Protein AF-A0A381UI01-F1 (afdb_monomer_lite)

Sequence (308 aa):
VNRFITASIVVLVFGALTPVFAPLSESLSAQNGETANPDSLALHEQAKDSQARFERFREERIPPELPGFGRGCDDLVGRFCLRFEDGEAESEWKVPEEPVEFSMARVQVLRELAEVGSKIPGDPWVLGQRVAYMGEVGDWRGAEQLVRSCGSGNWWCTALMGYVRHGQGEWNGAADLFSLALTQMPADEAERFLSLSHLLDPDALDVYERSSDKPSLEERLWLLADPLYMVDGNDRMTEQFARAVIVRMRQESVNPYGVEWGDDIAELTLRYGAEKAWERQAHVRVGPSLQDTRNIVGRHHPKSQEFL

Structure (mmCIF, N/CA/C/O backbone):
data_AF-A0A381UI01-F1
#
_entry.id   AF-A0A381UI01-F1
#
loop_
_atom_site.group_PDB
_atom_site.id
_atom_site.type_symbol
_atom_site.label_atom_id
_atom_site.label_alt_id
_atom_site.label_comp_id
_atom_site.label_asym_id
_atom_site.label_entity_id
_atom_site.label_seq_id
_atom_site.pdbx_PDB_ins_code
_atom_site.Cartn_x
_atom_site.Cartn_y
_atom_site.Cartn_z
_atom_site.occupancy
_atom_site.B_iso_or_equiv
_atom_site.auth_seq_id
_atom_site.auth_comp_id
_atom_site.auth_asym_id
_atom_site.auth_atom_id
_atom_site.pdbx_PDB_model_num
ATOM 1 N N . VAL A 1 1 ? -77.222 -7.394 -33.402 1.00 36.09 1 VAL A N 1
ATOM 2 C CA . VAL A 1 1 ? -76.010 -7.928 -34.065 1.00 36.09 1 VAL A CA 1
ATOM 3 C C . VAL A 1 1 ? -75.221 -6.754 -34.618 1.00 36.09 1 VAL A C 1
ATOM 5 O O . VAL A 1 1 ? -75.772 -6.004 -35.401 1.00 36.09 1 VAL A O 1
ATOM 8 N N . ASN A 1 2 ? -74.001 -6.576 -34.108 1.00 35.28 2 ASN A N 1
ATOM 9 C CA . ASN A 1 2 ? -72.879 -5.771 -34.609 1.00 35.28 2 ASN A CA 1
ATOM 10 C C . ASN A 1 2 ? -73.093 -4.419 -35.338 1.00 35.28 2 ASN A C 1
ATOM 12 O O . ASN A 1 2 ? -73.447 -4.381 -36.508 1.00 35.28 2 ASN A O 1
ATOM 16 N N . ARG A 1 3 ? -72.547 -3.390 -34.663 1.00 38.69 3 ARG A N 1
ATOM 17 C CA . ARG A 1 3 ? -71.482 -2.457 -35.106 1.00 38.69 3 ARG A CA 1
ATOM 18 C C . ARG A 1 3 ? -71.840 -1.082 -35.710 1.00 38.69 3 ARG A C 1
ATOM 20 O O . ARG A 1 3 ? -72.326 -0.974 -36.822 1.00 38.69 3 ARG A O 1
ATOM 27 N N . PHE A 1 4 ? -71.382 -0.082 -34.938 1.00 40.75 4 PHE A N 1
ATOM 28 C CA . PHE A 1 4 ? -70.750 1.210 -35.260 1.00 40.75 4 PHE A CA 1
ATOM 29 C C . PHE A 1 4 ? -71.460 2.203 -36.185 1.00 40.75 4 PHE A C 1
ATOM 31 O O . PHE A 1 4 ? -71.479 2.033 -37.397 1.00 40.75 4 PHE A O 1
ATOM 38 N N . ILE A 1 5 ? -71.863 3.340 -35.601 1.00 39.69 5 ILE A N 1
ATOM 39 C CA . ILE A 1 5 ? -72.047 4.611 -36.308 1.00 39.69 5 ILE A CA 1
ATOM 40 C C . ILE A 1 5 ? -71.415 5.739 -35.478 1.00 39.69 5 ILE A C 1
ATOM 42 O O . ILE A 1 5 ? -71.745 5.951 -34.315 1.00 39.69 5 ILE A O 1
ATOM 46 N N . THR A 1 6 ? -70.476 6.429 -36.117 1.00 43.94 6 THR A N 1
ATOM 47 C CA . THR A 1 6 ? -69.906 7.739 -35.785 1.00 43.94 6 THR A CA 1
ATOM 48 C C . THR A 1 6 ? -70.956 8.847 -35.837 1.00 43.94 6 THR A C 1
ATOM 50 O O . THR A 1 6 ? -71.748 8.868 -36.776 1.00 43.94 6 THR A O 1
ATOM 53 N N . ALA A 1 7 ? -70.882 9.846 -34.956 1.00 38.81 7 ALA A N 1
ATOM 54 C CA . ALA A 1 7 ? -71.465 11.158 -35.239 1.00 38.81 7 ALA A CA 1
ATOM 55 C C . ALA A 1 7 ? -70.731 12.273 -34.482 1.00 38.81 7 ALA A C 1
ATOM 57 O O . ALA A 1 7 ? -70.758 12.334 -33.256 1.00 38.81 7 ALA A O 1
ATOM 58 N N . SER A 1 8 ? -70.105 13.165 -35.248 1.00 42.25 8 SER A N 1
ATOM 59 C CA . SER A 1 8 ? -69.741 14.511 -34.812 1.00 42.25 8 SER A CA 1
ATOM 60 C C . SER A 1 8 ? -70.982 15.401 -34.860 1.00 42.25 8 SER A C 1
ATOM 62 O O . SER A 1 8 ? -71.676 15.407 -35.875 1.00 42.25 8 SER A O 1
ATOM 64 N N . ILE A 1 9 ? -71.220 16.203 -33.820 1.00 44.91 9 ILE A N 1
ATOM 65 C CA . ILE A 1 9 ? -72.092 17.383 -33.886 1.00 44.91 9 ILE A CA 1
ATOM 66 C C . ILE A 1 9 ? -71.367 18.554 -33.218 1.00 44.91 9 ILE A C 1
ATOM 68 O O . ILE A 1 9 ? -71.000 18.506 -32.048 1.00 44.91 9 ILE A O 1
ATOM 72 N N . VAL A 1 10 ? -71.169 19.598 -34.017 1.00 42.25 10 VAL A N 1
ATOM 73 C CA . VAL A 1 10 ? -70.802 20.968 -33.646 1.00 42.25 10 VAL A CA 1
ATOM 74 C C . VAL A 1 10 ? -72.102 21.741 -33.419 1.00 42.25 10 VAL A C 1
ATOM 76 O O . VAL A 1 10 ? -72.986 21.569 -34.245 1.00 42.25 10 VAL A O 1
ATOM 79 N N . VAL A 1 11 ? -72.203 22.606 -32.398 1.00 39.25 11 VAL A N 1
ATOM 80 C CA . VAL A 1 11 ? -72.848 23.947 -32.447 1.00 39.25 11 VAL A CA 1
ATOM 81 C C . VAL A 1 11 ? -72.447 24.755 -31.196 1.00 39.25 11 VAL A C 1
ATOM 83 O O . VAL A 1 11 ? -72.222 24.214 -30.118 1.00 39.25 11 VAL A O 1
ATOM 86 N N . LEU A 1 12 ? -72.314 26.063 -31.410 1.00 38.06 12 LEU A N 1
ATOM 87 C CA . LEU A 1 12 ? -71.680 27.120 -30.625 1.00 38.06 12 LEU A CA 1
ATOM 88 C C . LEU A 1 12 ? -72.699 28.041 -29.899 1.00 38.06 12 LEU A C 1
ATOM 90 O O . LEU A 1 12 ? -73.764 28.317 -30.440 1.00 38.06 12 LEU A O 1
ATOM 94 N N . VAL A 1 13 ? -72.230 28.630 -28.784 1.00 38.50 13 VAL A N 1
ATOM 95 C CA . VAL A 1 13 ? -72.468 30.003 -28.245 1.00 38.50 13 VAL A CA 1
ATOM 96 C C . VAL A 1 13 ? -73.691 30.304 -27.357 1.00 38.50 13 VAL A C 1
ATOM 98 O O . VAL A 1 13 ? -74.835 30.124 -27.749 1.00 38.50 13 VAL A O 1
ATOM 101 N N . PHE A 1 14 ? -73.361 30.891 -26.191 1.00 35.69 14 PHE A N 1
ATOM 102 C CA . PHE A 1 14 ? -73.910 32.052 -25.437 1.00 35.69 14 PHE A CA 1
ATOM 103 C C . PHE A 1 14 ? -73.753 31.720 -23.935 1.00 35.69 14 PHE A C 1
ATOM 105 O O . PHE A 1 14 ? -74.026 30.600 -23.537 1.00 35.69 14 PHE A O 1
ATOM 112 N N . GLY A 1 15 ? -73.294 32.549 -23.000 1.00 34.38 15 GLY A N 1
ATOM 113 C CA . GLY A 1 15 ? -73.058 33.983 -22.932 1.00 34.38 15 GLY A CA 1
ATOM 114 C C . GLY A 1 15 ? -73.282 34.413 -21.470 1.00 34.38 15 GLY A C 1
ATOM 115 O O . GLY A 1 15 ? -74.407 34.354 -20.999 1.00 34.38 15 GLY A O 1
ATOM 116 N N . ALA A 1 16 ? -72.207 34.859 -20.812 1.00 42.91 16 ALA A N 1
ATOM 117 C CA . ALA A 1 16 ? -72.136 35.806 -19.687 1.00 42.91 16 ALA A CA 1
ATOM 118 C C . ALA A 1 16 ? -72.603 35.462 -18.241 1.00 42.91 16 ALA A C 1
ATOM 120 O O . ALA A 1 16 ? -73.730 35.062 -17.977 1.00 42.91 16 ALA A O 1
ATOM 121 N N . LEU A 1 17 ? -71.709 35.891 -17.332 1.00 39.97 17 LEU A N 1
ATOM 122 C CA . LEU A 1 17 ? -71.877 36.453 -15.978 1.00 39.97 17 LEU A CA 1
ATOM 123 C C . LEU A 1 17 ? -71.846 35.526 -14.740 1.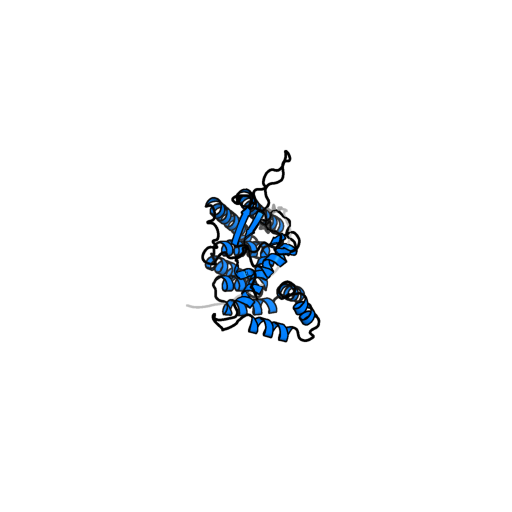00 39.97 17 LEU A C 1
ATOM 125 O O . LEU A 1 17 ? -72.620 34.600 -14.550 1.00 39.97 17 LEU A O 1
ATOM 129 N N . THR A 1 18 ? -70.875 35.880 -13.897 1.00 40.72 18 THR A N 1
ATOM 130 C CA . THR A 1 18 ? -70.306 35.287 -12.678 1.00 40.72 18 THR A CA 1
ATOM 131 C C . THR A 1 18 ? -71.234 35.257 -11.461 1.00 40.72 18 THR A C 1
ATOM 133 O O . THR A 1 18 ? -72.048 36.165 -11.292 1.00 40.72 18 THR A O 1
ATOM 136 N N . PRO A 1 19 ? -70.927 34.382 -10.487 1.00 45.16 19 PRO A N 1
ATOM 137 C CA . PRO A 1 19 ? -70.442 34.918 -9.218 1.00 45.16 19 PRO A CA 1
ATOM 138 C C . PRO A 1 19 ? -69.128 34.281 -8.750 1.00 45.16 19 PRO A C 1
ATOM 140 O O . PRO A 1 19 ? -68.814 33.121 -9.000 1.00 45.16 19 PRO A O 1
ATOM 143 N N . VAL A 1 20 ? -68.367 35.125 -8.065 1.00 51.62 20 VAL A N 1
ATOM 144 C CA . VAL A 1 20 ? -67.100 34.876 -7.387 1.00 51.62 20 VAL A CA 1
ATOM 145 C C . VAL A 1 20 ? -67.269 33.789 -6.324 1.00 51.62 20 VAL A C 1
ATOM 147 O O . VAL A 1 20 ? -68.006 33.979 -5.362 1.00 51.62 20 VAL A O 1
ATOM 150 N N . PHE A 1 21 ? -66.538 32.686 -6.467 1.00 47.62 21 PHE A N 1
ATOM 151 C CA . PHE A 1 21 ? -66.170 31.798 -5.366 1.00 47.62 21 PHE A CA 1
ATOM 152 C C . PHE A 1 21 ? -64.695 31.445 -5.539 1.00 47.62 21 PHE A C 1
ATOM 154 O O . PHE A 1 21 ? -64.300 30.817 -6.519 1.00 47.62 21 PHE A O 1
ATOM 161 N N . ALA A 1 22 ? -63.873 31.931 -4.613 1.00 52.25 22 ALA A N 1
ATOM 162 C CA . ALA A 1 22 ? -62.457 31.615 -4.546 1.00 52.25 22 ALA A CA 1
ATOM 163 C C . ALA A 1 22 ? -62.284 30.126 -4.203 1.00 52.25 22 ALA A C 1
ATOM 165 O O . ALA A 1 22 ? -62.815 29.695 -3.175 1.00 52.25 22 ALA A O 1
ATOM 166 N N . PRO A 1 23 ? -61.544 29.330 -4.993 1.00 48.12 23 PRO A N 1
ATOM 167 C CA . PRO A 1 23 ? -61.055 28.060 -4.498 1.00 48.12 23 PRO A CA 1
ATOM 168 C C . PRO A 1 23 ? -59.883 28.350 -3.554 1.00 48.12 23 PRO A C 1
ATOM 170 O O . PRO A 1 23 ? -58.895 28.980 -3.934 1.00 48.12 23 PRO A O 1
ATOM 173 N N . LEU A 1 24 ? -60.018 27.913 -2.302 1.00 45.12 24 LEU A N 1
ATOM 174 C CA . LEU A 1 24 ? -58.890 27.700 -1.404 1.00 45.12 24 LEU A CA 1
ATOM 175 C C . LEU A 1 24 ? -57.970 26.689 -2.091 1.00 45.12 24 LEU A C 1
ATOM 177 O O . LEU A 1 24 ? -58.268 25.499 -2.131 1.00 45.12 24 LEU A O 1
ATOM 181 N N . SER A 1 25 ? -56.885 27.175 -2.688 1.00 47.66 25 SER A N 1
ATOM 182 C CA . SER A 1 25 ? -55.792 26.318 -3.123 1.00 47.66 25 SER A CA 1
ATOM 183 C C . SER A 1 25 ? -55.157 25.724 -1.871 1.00 47.66 25 SER A C 1
ATOM 185 O O . SER A 1 25 ? -54.309 26.354 -1.242 1.00 47.66 25 SER A O 1
ATOM 187 N N . GLU A 1 26 ? -55.580 24.520 -1.491 1.00 44.88 26 GLU A N 1
ATOM 188 C CA . GLU A 1 26 ? -54.749 23.622 -0.700 1.00 44.88 26 GLU A CA 1
ATOM 189 C C . GLU A 1 26 ? -53.486 23.370 -1.520 1.00 44.88 26 GLU A C 1
ATOM 191 O O . GLU A 1 26 ? -53.445 22.555 -2.441 1.00 44.88 26 GLU A O 1
ATOM 196 N N . SER A 1 27 ? -52.447 24.146 -1.229 1.00 44.12 27 SER A N 1
ATOM 197 C CA . SER A 1 27 ? -51.095 23.815 -1.628 1.00 44.12 27 SER A CA 1
ATOM 198 C C . SER A 1 27 ? -50.758 22.482 -0.968 1.00 44.12 27 SER A C 1
ATOM 200 O O . SER A 1 27 ? -50.364 22.444 0.199 1.00 44.12 27 SER A O 1
ATOM 202 N N . LEU A 1 28 ? -50.925 21.385 -1.713 1.00 43.97 28 LEU A N 1
ATOM 203 C CA . LEU A 1 28 ? -50.131 20.189 -1.490 1.00 43.97 28 LEU A CA 1
ATOM 204 C C . LEU A 1 28 ? -48.674 20.638 -1.585 1.00 43.97 28 LEU A C 1
ATOM 206 O O . LEU A 1 28 ? -48.123 20.791 -2.674 1.00 43.97 28 LEU A O 1
ATOM 210 N N . SER A 1 29 ? -48.065 20.893 -0.431 1.00 43.50 29 SER A N 1
ATOM 211 C CA . SER A 1 29 ? -46.621 20.891 -0.311 1.00 43.50 29 SER A CA 1
ATOM 212 C C . SER A 1 29 ? -46.173 19.513 -0.768 1.00 43.50 29 SER A C 1
ATOM 214 O O . SER A 1 29 ? -46.331 18.525 -0.050 1.00 43.50 29 SER A O 1
ATOM 216 N N . ALA A 1 30 ? -45.661 19.447 -1.994 1.00 43.88 30 ALA A N 1
ATOM 217 C CA . ALA A 1 30 ? -44.819 18.359 -2.423 1.00 43.88 30 ALA A CA 1
ATOM 218 C C . ALA A 1 30 ? -43.668 18.301 -1.416 1.00 43.88 30 ALA A C 1
ATOM 220 O O . ALA A 1 30 ? -42.734 19.100 -1.475 1.00 43.88 30 ALA A O 1
ATOM 221 N N . GLN A 1 31 ? -43.758 17.380 -0.457 1.00 42.50 31 GLN A N 1
ATOM 222 C CA . GLN A 1 31 ? -42.577 16.841 0.188 1.00 42.50 31 GLN A CA 1
ATOM 223 C C . GLN A 1 31 ? -41.819 16.086 -0.904 1.00 42.50 31 GLN A C 1
ATOM 225 O O . GLN A 1 31 ? -41.897 14.866 -1.018 1.00 42.50 31 GLN A O 1
ATOM 230 N N . ASN A 1 32 ? -41.099 16.835 -1.739 1.00 38.97 32 ASN A N 1
ATOM 231 C CA . ASN A 1 32 ? -39.860 16.327 -2.280 1.00 38.97 32 ASN A CA 1
ATOM 232 C C . ASN A 1 32 ? -39.006 16.070 -1.047 1.00 38.97 32 ASN A C 1
ATOM 234 O O . ASN A 1 32 ? -38.422 16.991 -0.481 1.00 38.97 32 ASN A O 1
ATOM 238 N N . GLY A 1 33 ? -39.021 14.824 -0.580 1.00 39.72 33 GLY A N 1
ATOM 239 C CA . GLY A 1 33 ? -37.923 14.319 0.209 1.00 39.72 33 GLY A CA 1
ATOM 240 C C . GLY A 1 33 ? -36.689 14.512 -0.651 1.00 39.72 33 GLY A C 1
ATOM 241 O O . GLY A 1 33 ? -36.412 13.700 -1.530 1.00 39.72 33 GLY A O 1
ATOM 242 N N . GLU A 1 34 ? -35.983 15.618 -0.430 1.00 38.38 34 GLU A N 1
ATOM 243 C CA . GLU A 1 34 ? -34.546 15.643 -0.593 1.00 38.38 34 GLU A CA 1
ATOM 244 C C . GLU A 1 34 ? -34.057 14.459 0.235 1.00 38.38 34 GLU A C 1
ATOM 246 O O . GLU A 1 34 ? -33.927 14.526 1.457 1.00 38.38 34 GLU A O 1
ATOM 251 N N . THR A 1 35 ? -33.871 13.316 -0.422 1.00 45.72 35 THR A N 1
ATOM 252 C CA . THR A 1 35 ? -32.901 12.334 0.027 1.00 45.72 35 THR A CA 1
ATOM 253 C C . THR A 1 35 ? -31.608 13.119 0.109 1.00 45.72 35 THR A C 1
ATOM 255 O O . THR A 1 35 ? -30.969 13.350 -0.917 1.00 45.72 35 THR A O 1
ATOM 258 N N . ALA A 1 36 ? -31.321 13.652 1.298 1.00 50.25 36 ALA A N 1
ATOM 259 C CA . ALA A 1 36 ? -30.105 14.376 1.583 1.00 50.25 36 ALA A CA 1
ATOM 260 C C . ALA A 1 36 ? -28.978 13.475 1.098 1.00 50.25 36 ALA A C 1
ATOM 262 O O . ALA A 1 36 ? -28.797 12.373 1.624 1.00 50.25 36 ALA A O 1
ATOM 263 N N . ASN A 1 37 ? -28.315 13.893 0.020 1.00 59.81 37 ASN A N 1
ATOM 264 C CA . ASN A 1 37 ? -27.123 13.220 -0.449 1.00 59.81 37 ASN A CA 1
ATOM 265 C C . ASN A 1 37 ? -26.199 13.188 0.772 1.00 59.81 37 ASN A C 1
ATOM 267 O O . ASN A 1 37 ? -25.947 14.264 1.326 1.00 59.81 37 ASN A O 1
ATOM 271 N N . PRO A 1 38 ? -25.838 12.005 1.297 1.00 64.50 38 PRO A N 1
ATOM 272 C CA . PRO A 1 38 ? -25.063 11.955 2.518 1.00 64.50 38 PRO A CA 1
ATOM 273 C C . PRO A 1 38 ? -23.804 12.793 2.311 1.00 64.50 38 PRO A C 1
ATOM 275 O O . PRO A 1 38 ? -23.188 12.720 1.249 1.00 64.50 38 PRO A O 1
ATOM 278 N N . ASP A 1 39 ? -23.470 13.623 3.298 1.00 88.06 39 ASP A N 1
ATOM 279 C CA . ASP A 1 39 ? -22.274 14.457 3.247 1.00 88.06 39 ASP A CA 1
ATOM 280 C C . ASP A 1 39 ? -21.054 13.534 3.129 1.00 88.06 39 ASP A C 1
ATOM 282 O O . ASP A 1 39 ? -20.624 12.908 4.100 1.00 88.06 39 ASP A O 1
ATOM 286 N N . SER A 1 40 ? -20.562 13.375 1.898 1.00 91.06 40 SER A N 1
ATOM 287 C CA . SER A 1 40 ? -19.527 12.402 1.568 1.00 91.06 40 SER A CA 1
ATOM 288 C C . SER A 1 40 ? -18.213 12.739 2.255 1.00 91.06 40 SER A C 1
ATOM 290 O O . SER A 1 40 ? -17.471 11.827 2.600 1.00 91.06 40 SER A O 1
ATOM 292 N N . LEU A 1 41 ? -17.955 14.028 2.503 1.00 94.56 41 LEU A N 1
ATOM 293 C CA . LEU A 1 41 ? -16.790 14.479 3.257 1.00 94.56 41 LEU A CA 1
ATOM 294 C C . LEU A 1 41 ? -16.934 14.104 4.731 1.00 94.56 41 LEU A C 1
ATOM 296 O O . LEU A 1 41 ? -16.028 13.500 5.292 1.00 94.56 41 LEU A O 1
ATOM 300 N N . ALA A 1 42 ? -18.092 14.367 5.344 1.00 96.19 42 ALA A N 1
ATOM 301 C CA . ALA A 1 42 ? -18.329 13.963 6.731 1.00 96.19 42 ALA A CA 1
ATOM 302 C C . ALA A 1 42 ? -18.255 12.437 6.921 1.00 96.19 42 ALA A C 1
ATOM 304 O O . ALA A 1 42 ? -17.749 11.959 7.935 1.00 96.19 42 ALA A O 1
ATOM 305 N N . LEU A 1 43 ? -18.734 11.659 5.946 1.00 97.50 43 LEU A N 1
ATOM 306 C CA . LEU A 1 43 ? -18.611 10.200 5.956 1.00 97.50 43 LEU A CA 1
ATOM 307 C C . LEU A 1 43 ? -17.165 9.724 5.755 1.00 97.50 43 LEU A C 1
ATOM 309 O O . LEU A 1 43 ? -16.750 8.772 6.414 1.00 97.50 43 LEU A O 1
ATOM 313 N N . HIS A 1 44 ? -16.399 10.373 4.878 1.00 96.62 44 HIS A N 1
ATOM 314 C CA . HIS A 1 44 ? -14.978 10.084 4.695 1.00 96.62 44 HIS A CA 1
ATOM 315 C C . HIS A 1 44 ? -14.192 10.328 5.991 1.00 96.62 44 HIS A C 1
ATOM 317 O O . HIS A 1 44 ? -13.476 9.442 6.458 1.00 96.62 44 HIS A O 1
ATOM 323 N N . GLU A 1 45 ? -14.400 11.479 6.634 1.00 96.81 45 GLU A N 1
ATOM 324 C CA . GLU A 1 45 ? -13.790 11.796 7.931 1.00 96.81 45 GLU A CA 1
ATOM 325 C C . GLU A 1 45 ? -14.230 10.813 9.025 1.00 96.81 45 GLU A C 1
ATOM 327 O O . GLU A 1 45 ? -13.408 10.336 9.805 1.00 96.81 45 GLU A O 1
ATOM 332 N N . GLN A 1 46 ? -15.502 10.396 9.037 1.00 97.81 46 GLN A N 1
ATOM 333 C CA . GLN A 1 46 ? -15.974 9.346 9.945 1.00 97.81 46 GLN A CA 1
ATOM 334 C C . GLN A 1 46 ? -15.198 8.028 9.763 1.00 97.81 46 GLN A C 1
ATOM 336 O O . GLN A 1 46 ? -14.898 7.344 10.749 1.00 97.81 46 GLN A O 1
ATOM 341 N N . ALA A 1 47 ? -14.877 7.656 8.522 1.00 98.12 47 ALA A N 1
ATOM 342 C CA . ALA A 1 47 ? -14.080 6.470 8.232 1.00 98.12 47 ALA A CA 1
ATOM 343 C C . ALA A 1 47 ? -12.615 6.637 8.668 1.00 98.12 47 ALA A C 1
ATOM 345 O O . ALA A 1 47 ? -12.064 5.715 9.274 1.00 98.12 47 ALA A O 1
ATOM 346 N N . LYS A 1 48 ? -12.008 7.811 8.443 1.00 97.69 48 LYS A N 1
ATOM 347 C CA . LYS A 1 48 ? -10.669 8.158 8.958 1.00 97.69 48 LYS A CA 1
ATOM 348 C C . LYS A 1 48 ? -10.619 8.071 10.480 1.00 97.69 48 LYS A C 1
ATOM 350 O O . LYS A 1 48 ? -9.709 7.458 11.029 1.00 97.69 48 LYS A O 1
ATOM 355 N N . ASP A 1 49 ? -11.634 8.582 11.169 1.00 97.81 49 ASP A N 1
ATOM 356 C CA . ASP A 1 49 ? -11.738 8.502 12.626 1.00 97.81 49 ASP A CA 1
ATOM 357 C C . ASP A 1 49 ? -11.872 7.061 13.130 1.00 97.81 49 ASP A C 1
ATOM 359 O O . ASP A 1 49 ? -11.296 6.705 14.160 1.00 97.81 49 ASP A O 1
ATOM 363 N N . SER A 1 50 ? -12.637 6.222 12.427 1.00 97.88 50 SER A N 1
ATOM 364 C CA . SER A 1 50 ? -12.764 4.791 12.732 1.00 97.88 50 SER A CA 1
ATOM 365 C C . SER A 1 50 ? -11.424 4.067 12.619 1.00 97.88 50 SER A C 1
ATOM 367 O O . SER A 1 50 ? -10.986 3.404 13.564 1.00 97.88 50 SER A O 1
ATOM 369 N N . GLN A 1 51 ? -10.733 4.283 11.502 1.00 97.44 51 GLN A N 1
ATOM 370 C CA . GLN A 1 51 ? -9.402 3.754 11.230 1.00 97.44 51 GLN A CA 1
ATOM 371 C C . GLN A 1 51 ? -8.387 4.218 12.284 1.00 97.44 51 GLN A C 1
ATOM 373 O O . GLN A 1 51 ? -7.707 3.402 12.904 1.00 97.44 51 GLN A O 1
ATOM 378 N N . ALA A 1 52 ? -8.364 5.516 12.585 1.00 96.06 52 ALA A N 1
ATOM 379 C CA . ALA A 1 52 ? -7.477 6.101 13.580 1.00 96.06 52 ALA A CA 1
ATOM 380 C C . ALA A 1 52 ? -7.715 5.550 14.993 1.00 96.06 52 ALA A C 1
ATOM 382 O O . ALA A 1 52 ? -6.761 5.346 15.745 1.00 96.06 52 ALA A O 1
ATOM 383 N N . ARG A 1 53 ? -8.974 5.299 15.383 1.00 95.62 53 ARG A N 1
ATOM 384 C CA . ARG A 1 53 ? -9.284 4.654 16.671 1.00 95.62 53 ARG A CA 1
ATOM 385 C C . ARG A 1 53 ? -8.709 3.244 16.746 1.00 95.62 53 ARG A C 1
ATOM 387 O O . ARG A 1 53 ? -8.153 2.894 17.785 1.00 95.62 53 ARG A O 1
ATOM 394 N N . PHE A 1 54 ? -8.837 2.457 15.678 1.00 94.62 54 PHE A N 1
ATOM 395 C CA . PHE A 1 54 ? -8.281 1.106 15.624 1.00 94.62 54 PHE A CA 1
ATOM 396 C C . PHE A 1 54 ? -6.752 1.115 15.724 1.00 94.62 54 PHE A C 1
ATOM 398 O O . PHE A 1 54 ? -6.194 0.410 16.564 1.00 94.62 54 PHE A O 1
ATOM 405 N N . GLU A 1 55 ? -6.071 1.955 14.945 1.00 92.81 55 GLU A N 1
ATOM 406 C CA . GLU A 1 55 ? -4.604 1.973 14.956 1.00 92.81 55 GLU A CA 1
ATOM 407 C C . GLU A 1 55 ? -4.023 2.499 16.267 1.00 92.81 55 GLU A C 1
ATOM 409 O O . GLU A 1 55 ? -3.059 1.930 16.767 1.00 92.81 55 GLU A O 1
ATOM 414 N N . ARG A 1 56 ? -4.641 3.505 16.902 1.00 90.56 56 ARG A N 1
ATOM 415 C CA . ARG A 1 56 ? -4.228 3.933 18.252 1.00 90.56 56 ARG A CA 1
ATOM 416 C C . ARG A 1 56 ? -4.459 2.833 19.287 1.00 90.56 56 ARG A C 1
ATOM 418 O O . ARG A 1 56 ? -3.613 2.604 20.146 1.00 90.56 56 ARG A O 1
ATOM 425 N N . PHE A 1 57 ? -5.587 2.121 19.197 1.00 90.44 57 PHE A N 1
ATOM 426 C CA . PHE A 1 57 ? -5.872 0.987 20.079 1.00 90.44 57 PHE A CA 1
ATOM 427 C C . PHE A 1 57 ? -4.806 -0.111 19.959 1.00 90.44 57 PHE A C 1
ATOM 429 O O . PHE A 1 57 ? -4.382 -0.660 20.982 1.00 90.44 57 PHE A O 1
ATOM 436 N N . ARG A 1 58 ? -4.376 -0.399 18.723 1.00 86.88 58 ARG A N 1
ATOM 437 C CA . ARG A 1 58 ? -3.299 -1.336 18.397 1.00 86.88 58 ARG A CA 1
ATOM 438 C C . ARG A 1 58 ? -1.961 -0.834 18.926 1.00 86.88 58 ARG A C 1
ATOM 440 O O . ARG A 1 58 ? -1.349 -1.540 19.723 1.00 86.88 58 ARG A O 1
ATOM 447 N N . GLU A 1 59 ? -1.561 0.390 18.573 1.00 85.06 59 GLU A N 1
ATOM 448 C CA . GLU A 1 59 ? -0.330 1.049 19.038 1.00 85.06 59 GLU A CA 1
ATOM 449 C C . GLU A 1 59 ? -0.178 0.902 20.552 1.00 85.06 59 GLU A C 1
ATOM 451 O O . GLU A 1 59 ? 0.845 0.405 21.019 1.00 85.06 59 GLU A O 1
ATOM 456 N N . GLU A 1 60 ? -1.218 1.253 21.319 1.00 82.88 60 GLU A N 1
ATOM 457 C CA . GLU A 1 60 ? -1.241 1.230 22.785 1.00 82.88 60 GLU A CA 1
ATOM 458 C C . GLU A 1 60 ? -0.976 -0.146 23.406 1.00 82.88 60 GLU A C 1
ATOM 460 O O . GLU A 1 60 ? -0.485 -0.204 24.539 1.00 82.88 60 GLU A O 1
ATOM 465 N N . ARG A 1 61 ? -1.267 -1.233 22.688 1.00 82.06 61 ARG A N 1
ATOM 466 C CA . ARG A 1 61 ? -1.284 -2.603 23.219 1.00 82.06 61 ARG A CA 1
ATOM 467 C C . ARG A 1 61 ? -0.277 -3.541 22.570 1.00 82.06 61 ARG A C 1
ATOM 469 O O . ARG A 1 61 ? -0.229 -4.704 22.964 1.00 82.06 61 ARG A O 1
ATOM 476 N N . ILE A 1 62 ? 0.520 -3.062 21.614 1.00 79.62 62 ILE A N 1
ATOM 477 C CA . ILE A 1 62 ? 1.654 -3.826 21.087 1.00 79.62 62 ILE A CA 1
ATOM 478 C C . ILE A 1 62 ? 2.528 -4.284 22.273 1.00 79.62 62 ILE A C 1
ATOM 480 O O . ILE A 1 62 ? 2.951 -3.430 23.068 1.00 79.62 62 ILE A O 1
ATOM 484 N N . PRO A 1 63 ? 2.775 -5.602 22.429 1.00 73.69 63 PRO A N 1
ATOM 485 C CA . PRO A 1 63 ? 3.566 -6.121 23.535 1.00 73.69 63 PRO A CA 1
ATOM 486 C C . PRO A 1 63 ? 4.968 -5.496 23.577 1.00 73.69 63 PRO A C 1
ATOM 488 O O . PRO A 1 63 ? 5.603 -5.339 22.529 1.00 73.69 63 PRO A O 1
ATOM 491 N N . PRO A 1 64 ? 5.469 -5.118 24.768 1.00 72.25 64 PRO A N 1
ATOM 492 C CA . PRO A 1 64 ? 6.845 -4.682 24.901 1.00 72.25 64 PRO A CA 1
ATOM 493 C C . PRO A 1 64 ? 7.797 -5.876 24.834 1.00 72.25 64 PRO A C 1
ATOM 495 O O . PRO A 1 64 ? 7.621 -6.850 25.567 1.00 72.25 64 PRO A O 1
ATOM 498 N N . GLU A 1 65 ? 8.845 -5.761 24.029 1.00 68.75 65 GLU A N 1
ATOM 499 C CA . GLU A 1 65 ? 9.990 -6.663 24.096 1.00 68.75 65 GLU A CA 1
ATOM 500 C C . GLU A 1 65 ? 11.024 -6.158 25.104 1.00 68.75 65 GLU A C 1
ATOM 502 O O . GLU A 1 65 ? 11.158 -4.952 25.354 1.00 68.75 65 GLU A O 1
ATOM 507 N N . LEU A 1 66 ? 11.760 -7.096 25.709 1.00 58.53 66 LEU A N 1
ATOM 508 C CA . LEU A 1 66 ? 12.853 -6.758 26.614 1.00 58.53 66 LEU A CA 1
ATOM 509 C C . LEU A 1 66 ? 13.919 -5.944 25.863 1.00 58.53 66 LEU A C 1
ATOM 511 O O . LEU A 1 66 ? 14.206 -6.239 24.703 1.00 58.53 66 LEU A O 1
ATOM 515 N N . PRO A 1 67 ? 14.549 -4.949 26.515 1.00 57.16 67 PRO A N 1
ATOM 516 C CA . PRO A 1 67 ? 15.633 -4.212 25.890 1.00 57.16 67 PRO A CA 1
ATOM 517 C C . PRO A 1 67 ? 16.763 -5.175 25.524 1.00 57.16 67 PRO A C 1
ATOM 519 O O . PRO A 1 67 ? 17.436 -5.716 26.404 1.00 57.16 67 PRO A O 1
ATOM 522 N N . GLY A 1 68 ? 16.986 -5.372 24.227 1.00 56.69 68 GLY A N 1
ATOM 523 C CA . GLY A 1 68 ? 18.195 -6.012 23.729 1.00 56.69 68 GLY A CA 1
ATOM 524 C C . GLY A 1 68 ? 19.416 -5.118 23.960 1.00 56.69 68 GLY A C 1
ATOM 525 O O . GLY A 1 68 ? 19.312 -3.888 24.013 1.00 56.69 68 GLY A O 1
ATOM 526 N N . PHE A 1 69 ? 20.602 -5.720 24.073 1.00 53.66 69 PHE A N 1
ATOM 527 C CA . PHE A 1 69 ? 21.851 -4.968 23.959 1.00 53.66 69 PHE A CA 1
ATOM 528 C C . PHE A 1 69 ? 21.954 -4.470 22.515 1.00 53.66 69 PHE A C 1
ATOM 530 O O . PHE A 1 69 ? 22.167 -5.260 21.601 1.00 53.66 69 PHE A O 1
ATOM 537 N N . GLY A 1 70 ? 21.704 -3.175 22.308 1.00 54.88 70 GLY A N 1
ATOM 538 C CA . GLY A 1 70 ? 21.550 -2.601 20.975 1.00 54.88 70 GLY A CA 1
ATOM 539 C C . GLY A 1 70 ? 22.755 -2.872 20.073 1.00 54.88 70 GLY A C 1
ATOM 540 O O . GLY A 1 70 ? 23.868 -2.442 20.374 1.00 54.88 70 GLY A O 1
ATOM 541 N N . ARG A 1 71 ? 22.509 -3.553 18.951 1.00 64.69 71 ARG A N 1
ATOM 542 C CA . ARG A 1 71 ? 23.387 -3.542 17.776 1.00 64.69 71 ARG A CA 1
ATOM 543 C C . ARG A 1 71 ? 23.250 -2.190 17.059 1.00 64.69 71 ARG A C 1
ATOM 545 O O . ARG A 1 71 ? 22.271 -1.466 17.271 1.00 64.69 71 ARG A O 1
ATOM 552 N N . GLY A 1 72 ? 24.250 -1.843 16.247 1.00 75.31 72 GLY A N 1
ATOM 553 C CA . GLY A 1 72 ? 24.215 -0.674 15.367 1.00 75.31 72 GLY A CA 1
ATOM 554 C C . GLY A 1 72 ? 23.059 -0.710 14.360 1.00 75.31 72 GLY A C 1
ATOM 555 O O . GLY A 1 72 ? 22.243 -1.629 14.360 1.00 75.31 72 GLY A O 1
ATOM 556 N N . CYS A 1 73 ? 22.978 0.330 13.535 1.00 85.06 73 CYS A N 1
ATOM 557 C CA . CYS A 1 73 ? 22.040 0.384 12.421 1.00 85.06 73 CYS A CA 1
ATOM 558 C C . CYS A 1 73 ? 22.646 -0.306 11.201 1.00 85.06 73 CYS A C 1
ATOM 560 O O . CYS A 1 73 ? 23.781 0.030 10.862 1.00 85.06 73 CYS A O 1
ATOM 562 N N . ASP A 1 74 ? 21.915 -1.223 10.567 1.00 86.94 74 ASP A N 1
ATOM 563 C CA . ASP A 1 74 ? 22.395 -1.904 9.360 1.00 86.94 74 ASP A CA 1
ATOM 564 C C . ASP A 1 74 ? 22.010 -1.124 8.094 1.00 86.94 74 ASP A C 1
ATOM 566 O O . ASP A 1 74 ? 22.841 -0.961 7.203 1.00 86.94 74 ASP A O 1
ATOM 570 N N . ASP A 1 75 ? 20.789 -0.578 8.045 1.00 87.69 75 ASP A N 1
ATOM 571 C CA . ASP A 1 75 ? 20.335 0.314 6.971 1.00 87.69 75 ASP A CA 1
ATOM 572 C C . ASP A 1 75 ? 19.450 1.446 7.518 1.00 87.69 75 ASP A C 1
ATOM 574 O O . ASP A 1 75 ? 18.670 1.249 8.456 1.00 87.69 75 ASP A O 1
ATOM 578 N N . LEU A 1 76 ? 19.578 2.643 6.943 1.00 90.44 76 LEU A N 1
ATOM 579 C CA . LEU A 1 76 ? 18.854 3.843 7.364 1.00 90.44 76 LEU A CA 1
ATOM 580 C C . LEU A 1 76 ? 17.923 4.313 6.245 1.00 90.44 76 LEU A C 1
ATOM 582 O O . LEU A 1 76 ? 18.380 4.794 5.212 1.00 90.44 76 LEU A O 1
ATOM 586 N N . VAL A 1 77 ? 16.617 4.261 6.503 1.00 90.69 77 VAL A N 1
ATOM 587 C CA . VAL A 1 77 ? 15.571 4.745 5.594 1.00 90.69 77 VAL A CA 1
ATOM 588 C C . VAL A 1 77 ? 14.834 5.892 6.272 1.00 90.69 77 VAL A C 1
ATOM 590 O O . VAL A 1 77 ? 13.988 5.682 7.140 1.00 90.69 77 VAL A O 1
ATOM 593 N N . GLY A 1 78 ? 15.194 7.127 5.919 1.00 91.19 78 GLY A N 1
ATOM 594 C CA . GLY A 1 78 ? 14.648 8.337 6.540 1.00 91.19 78 GLY A CA 1
ATOM 595 C C . GLY A 1 78 ? 14.763 8.322 8.067 1.00 91.19 78 GLY A C 1
ATOM 596 O O . GLY A 1 78 ? 15.860 8.437 8.613 1.00 91.19 78 GLY A O 1
ATOM 597 N N . ARG A 1 79 ? 13.623 8.209 8.763 1.00 91.00 79 ARG A N 1
ATOM 598 C CA . ARG A 1 79 ? 13.550 8.164 10.237 1.00 91.00 79 ARG A CA 1
ATOM 599 C C . ARG A 1 79 ? 13.753 6.761 10.821 1.00 91.00 79 ARG A C 1
ATOM 601 O O . ARG A 1 79 ? 13.847 6.628 12.042 1.00 91.00 79 ARG A O 1
ATOM 608 N N . PHE A 1 80 ? 13.805 5.726 9.987 1.00 89.12 80 PHE A N 1
ATOM 609 C CA . PHE A 1 80 ? 13.818 4.331 10.409 1.00 89.12 80 PHE A CA 1
ATOM 610 C C . PHE A 1 80 ? 15.204 3.717 10.296 1.00 89.12 80 PHE A C 1
ATOM 612 O O . PHE A 1 80 ? 15.895 3.856 9.291 1.00 89.12 80 PHE A O 1
ATOM 619 N N . CYS A 1 81 ? 15.581 2.993 11.343 1.00 87.31 81 CYS A N 1
ATOM 620 C CA . CYS A 1 81 ? 16.789 2.192 11.374 1.00 87.31 81 CYS A CA 1
ATOM 621 C C . CYS A 1 81 ? 16.412 0.713 11.281 1.00 87.31 81 CYS A C 1
ATOM 623 O O . CYS A 1 81 ? 15.829 0.172 12.228 1.00 87.31 81 CYS A O 1
ATOM 625 N N . LEU A 1 82 ? 16.746 0.071 10.163 1.00 86.12 82 LEU A N 1
ATOM 626 C CA . LEU A 1 82 ? 16.598 -1.368 10.009 1.00 86.12 82 LEU A CA 1
ATOM 627 C C . LEU A 1 82 ? 17.752 -2.095 10.687 1.00 86.12 82 LEU A C 1
ATOM 629 O O . LEU A 1 82 ? 18.907 -1.653 10.679 1.00 86.12 82 LEU A O 1
ATOM 633 N N . ARG A 1 83 ? 17.402 -3.237 11.270 1.00 83.44 83 ARG A N 1
ATOM 634 C CA . ARG A 1 83 ? 18.349 -4.200 11.811 1.00 83.44 83 ARG A CA 1
ATOM 635 C C . ARG A 1 83 ? 18.073 -5.544 11.170 1.00 83.44 83 ARG A C 1
ATOM 637 O O . ARG A 1 83 ? 16.924 -5.985 11.166 1.00 83.44 83 ARG A O 1
ATOM 644 N N . PHE A 1 84 ? 19.117 -6.174 10.662 1.00 78.88 84 PHE A N 1
ATOM 645 C CA . PHE A 1 84 ? 19.044 -7.518 10.117 1.00 78.88 84 PHE A CA 1
ATOM 646 C C . PHE A 1 84 ? 19.509 -8.496 11.200 1.00 78.88 84 PHE A C 1
ATOM 648 O O . PHE A 1 84 ? 20.568 -8.323 11.813 1.00 78.88 84 PHE A O 1
ATOM 655 N N . GLU A 1 85 ? 18.675 -9.489 11.504 1.00 68.31 85 GLU A N 1
ATOM 656 C CA . GLU A 1 85 ? 19.026 -10.541 12.455 1.00 68.31 85 GLU A CA 1
ATOM 657 C C . GLU A 1 85 ? 20.035 -11.487 11.793 1.00 68.31 85 GLU A C 1
ATOM 659 O O . GLU A 1 85 ? 19.750 -12.115 10.774 1.00 68.31 85 GLU A O 1
ATOM 664 N N . ASP A 1 86 ? 21.241 -11.583 12.361 1.00 57.75 86 ASP A N 1
ATOM 665 C CA . ASP A 1 86 ? 22.243 -12.531 11.881 1.00 57.75 86 ASP A CA 1
ATOM 666 C C . ASP A 1 86 ? 21.816 -13.951 12.279 1.00 57.75 86 ASP A C 1
ATOM 668 O O . ASP A 1 86 ? 21.959 -14.352 13.434 1.00 57.75 86 ASP A O 1
ATOM 672 N N . GLY A 1 87 ? 21.354 -14.741 11.312 1.00 52.06 87 GLY A N 1
ATOM 673 C CA . GLY A 1 87 ? 21.276 -16.193 11.468 1.00 52.06 87 GLY A CA 1
ATOM 674 C C . GLY A 1 87 ? 20.028 -16.749 12.152 1.00 52.06 87 GLY A C 1
ATOM 675 O O . GLY A 1 87 ? 20.074 -17.905 12.572 1.00 52.06 87 GLY A O 1
ATOM 676 N N . GLU A 1 88 ? 18.915 -16.010 12.219 1.00 56.19 88 GLU A N 1
ATOM 677 C CA . GLU A 1 88 ? 17.619 -16.665 12.436 1.00 56.19 88 GLU A CA 1
ATOM 678 C C . GLU A 1 88 ? 17.269 -17.496 11.198 1.00 56.19 88 GLU A C 1
ATOM 680 O O . GLU A 1 88 ? 17.138 -16.981 10.084 1.00 56.19 88 GLU A O 1
ATOM 685 N N . ALA A 1 89 ? 17.139 -18.811 11.374 1.00 56.72 89 ALA A N 1
ATOM 686 C CA . ALA A 1 89 ? 16.633 -19.659 10.308 1.00 56.72 89 ALA A CA 1
ATOM 687 C C . ALA A 1 89 ? 15.172 -19.282 10.010 1.00 56.72 89 ALA A C 1
ATOM 689 O O . ALA A 1 89 ? 14.397 -19.015 10.924 1.00 56.72 89 ALA A O 1
ATOM 690 N N . GLU A 1 90 ? 14.749 -19.341 8.743 1.00 60.91 90 GLU A N 1
ATOM 691 C CA . GLU A 1 90 ? 13.353 -19.075 8.338 1.00 60.91 90 GLU A CA 1
ATOM 692 C C . GLU A 1 90 ? 12.329 -19.872 9.166 1.00 60.91 90 GLU A C 1
ATOM 694 O O . GLU A 1 90 ? 11.239 -19.392 9.451 1.00 60.91 90 GLU A O 1
ATOM 699 N N . SER A 1 91 ? 12.687 -21.088 9.586 1.00 61.47 91 SER A N 1
ATOM 700 C CA . SER A 1 91 ? 11.845 -21.945 10.425 1.00 61.47 91 SER A CA 1
ATOM 701 C C . SER A 1 91 ? 11.644 -21.438 11.859 1.00 61.47 91 SER A C 1
ATOM 703 O O . SER A 1 91 ? 10.744 -21.913 12.558 1.00 61.47 91 SER A O 1
ATOM 705 N N . GLU A 1 92 ? 12.513 -20.542 12.321 1.00 65.50 92 GLU A N 1
ATOM 706 C CA . GLU A 1 92 ? 12.517 -19.978 13.671 1.00 65.50 92 GLU A CA 1
ATOM 707 C C . GLU A 1 92 ? 11.793 -18.630 13.719 1.00 65.50 92 GLU A C 1
ATOM 709 O O . GLU A 1 92 ? 11.102 -18.364 14.705 1.00 65.50 92 GLU A O 1
ATOM 714 N N . TRP A 1 93 ? 11.846 -17.852 12.631 1.00 72.06 93 TRP A N 1
ATOM 715 C CA . TRP A 1 93 ? 11.096 -16.606 12.508 1.00 72.06 93 TRP A CA 1
ATOM 716 C C . TRP A 1 93 ? 9.588 -16.879 12.479 1.00 72.06 93 TRP A C 1
ATOM 718 O O . TRP A 1 93 ? 9.071 -17.631 11.647 1.00 72.06 93 TRP A O 1
ATOM 728 N N . LYS A 1 94 ? 8.852 -16.261 13.405 1.00 72.00 94 LYS A N 1
ATOM 729 C CA . LYS A 1 94 ? 7.396 -16.393 13.508 1.00 72.00 94 LYS A CA 1
ATOM 730 C C . LYS A 1 94 ? 6.769 -15.038 13.751 1.00 72.00 94 LYS A C 1
ATOM 732 O O . LYS A 1 94 ? 7.242 -14.267 14.578 1.00 72.00 94 LYS A O 1
ATOM 737 N N . VAL A 1 95 ? 5.645 -14.796 13.086 1.00 76.56 95 VAL A N 1
ATOM 738 C CA . VAL A 1 95 ? 4.741 -13.709 13.460 1.00 76.56 95 VAL A CA 1
ATOM 739 C C . VAL A 1 95 ? 4.116 -14.077 14.809 1.00 76.56 95 VAL A C 1
ATOM 741 O O . VAL A 1 95 ? 3.489 -15.139 14.894 1.00 76.56 95 VAL A O 1
ATOM 744 N N . PRO A 1 96 ? 4.294 -13.263 15.865 1.00 75.81 96 PRO A N 1
ATOM 745 C CA . PRO A 1 96 ? 3.629 -13.488 17.139 1.00 75.81 96 PRO A CA 1
ATOM 746 C C . PRO A 1 96 ? 2.116 -13.593 16.951 1.00 75.81 96 PRO A C 1
ATOM 748 O O . PRO A 1 96 ? 1.532 -12.871 16.141 1.00 75.81 96 PRO A O 1
ATOM 751 N N . GLU A 1 97 ? 1.477 -14.490 17.703 1.00 75.94 97 GLU A N 1
ATOM 752 C CA . GLU A 1 97 ? 0.023 -14.607 17.662 1.00 75.94 97 GLU A CA 1
ATOM 753 C C . GLU A 1 97 ? -0.613 -13.302 18.142 1.00 75.94 97 GLU A C 1
ATOM 755 O O . GLU A 1 97 ? -0.263 -12.753 19.191 1.00 75.94 97 GLU A O 1
ATOM 760 N N . GLU A 1 98 ? -1.545 -12.794 17.343 1.00 76.69 98 GLU A N 1
ATOM 761 C CA . GLU A 1 98 ? -2.222 -11.551 17.649 1.00 76.69 98 GLU A CA 1
ATOM 762 C C . GLU A 1 98 ? -3.179 -11.731 18.847 1.00 76.69 98 GLU A C 1
ATOM 764 O O . GLU A 1 98 ? -3.986 -12.665 18.849 1.00 76.69 98 GLU A O 1
ATOM 769 N N . PRO A 1 99 ? -3.167 -10.821 19.843 1.00 82.81 99 PRO A N 1
ATOM 770 C CA . PRO A 1 99 ? -4.152 -10.835 20.920 1.00 82.81 99 PRO A CA 1
ATOM 771 C C . PRO A 1 99 ? -5.595 -10.779 20.398 1.00 82.81 99 PRO A C 1
ATOM 773 O O . PRO A 1 99 ? -5.919 -10.011 19.489 1.00 82.81 99 PRO A O 1
ATOM 776 N N . VAL A 1 100 ? -6.501 -11.537 21.024 1.00 85.56 100 VAL A N 1
ATOM 777 C CA . VAL A 1 100 ? -7.917 -11.637 20.612 1.00 85.56 100 VAL A CA 1
ATOM 778 C C . VAL A 1 100 ? -8.594 -10.264 20.539 1.00 85.56 100 VAL A C 1
ATOM 780 O O . VAL A 1 100 ? -9.438 -10.018 19.674 1.00 85.56 100 VAL A O 1
ATOM 783 N N . GLU A 1 101 ? -8.212 -9.339 21.414 1.00 87.25 101 GLU A N 1
ATOM 784 C CA . GLU A 1 101 ? -8.741 -7.982 21.451 1.00 87.25 101 GLU A CA 1
ATOM 785 C C . GLU A 1 101 ? -8.448 -7.196 20.164 1.00 87.25 101 GLU A C 1
ATOM 787 O O . GLU A 1 101 ? -9.265 -6.365 19.765 1.00 87.25 101 GLU A O 1
ATOM 792 N N . PHE A 1 102 ? -7.327 -7.463 19.484 1.00 86.88 102 PHE A N 1
ATOM 793 C CA . PHE A 1 102 ? -6.989 -6.808 18.213 1.00 86.88 102 PHE A CA 1
ATOM 794 C C . PHE A 1 102 ? -7.879 -7.343 17.104 1.00 86.88 102 PHE A C 1
ATOM 796 O O . PHE A 1 102 ? -8.443 -6.564 16.340 1.00 86.88 102 PHE A O 1
ATOM 803 N N . SER A 1 103 ? -8.093 -8.658 17.078 1.00 87.00 103 SER A N 1
ATOM 804 C CA . SER A 1 103 ? -9.013 -9.287 16.137 1.00 87.00 103 SER A CA 1
ATOM 805 C C . SER A 1 103 ? -10.440 -8.753 16.305 1.00 87.00 103 SER A C 1
ATOM 807 O O . SER A 1 103 ? -11.097 -8.421 15.317 1.00 87.00 103 SER A O 1
ATOM 809 N N . MET A 1 104 ? -10.912 -8.568 17.544 1.00 91.12 104 MET A N 1
ATOM 810 C CA . MET A 1 104 ? -12.212 -7.940 17.814 1.00 91.12 104 MET A CA 1
ATOM 811 C C . MET A 1 104 ? -12.266 -6.478 17.351 1.00 91.12 104 MET A C 1
ATOM 813 O O . MET A 1 104 ? -13.249 -6.065 16.730 1.00 91.12 104 MET A O 1
ATOM 817 N N . ALA A 1 105 ? -11.218 -5.699 17.624 1.00 93.88 105 ALA A N 1
ATOM 818 C CA . ALA A 1 105 ? -11.132 -4.309 17.189 1.00 93.88 105 ALA A CA 1
ATOM 819 C C . ALA A 1 105 ? -11.074 -4.193 15.653 1.00 93.88 105 ALA A C 1
ATOM 821 O O . ALA A 1 105 ? -11.729 -3.316 15.087 1.00 93.88 105 ALA A O 1
ATOM 822 N N . ARG A 1 106 ? -10.397 -5.126 14.968 1.00 94.31 106 ARG A N 1
ATOM 823 C CA . ARG A 1 106 ? -10.346 -5.195 13.501 1.00 94.31 106 ARG A CA 1
ATOM 824 C C . ARG A 1 106 ? -11.722 -5.480 12.903 1.00 94.31 106 ARG A C 1
ATOM 826 O O . ARG A 1 106 ? -12.139 -4.832 11.947 1.00 94.31 106 ARG A O 1
ATOM 833 N N . VAL A 1 107 ? -12.464 -6.422 13.487 1.00 95.31 107 VAL A N 1
ATOM 834 C CA . VAL A 1 107 ? -13.851 -6.698 13.076 1.00 95.31 107 VAL A CA 1
ATOM 835 C C . VAL A 1 107 ? -14.722 -5.447 13.226 1.00 95.31 107 VAL A C 1
ATOM 837 O O . VAL A 1 107 ? -15.565 -5.182 12.366 1.00 95.31 107 VAL A O 1
ATOM 840 N N . GLN A 1 108 ? -14.517 -4.663 14.287 1.00 96.81 108 GLN A N 1
ATOM 841 C CA . GLN A 1 108 ? -15.266 -3.429 14.510 1.00 96.81 108 GLN A CA 1
ATOM 842 C C . GLN A 1 108 ? -14.937 -2.351 13.465 1.00 96.81 108 GLN A C 1
ATOM 844 O O . GLN A 1 108 ? -15.869 -1.816 12.865 1.00 96.81 108 GLN A O 1
ATOM 849 N N . VAL A 1 109 ? -13.658 -2.070 13.183 1.00 97.62 109 VAL A N 1
ATOM 850 C CA . VAL A 1 109 ? -13.286 -1.089 12.141 1.00 97.62 109 VAL A CA 1
ATOM 851 C C . VAL A 1 109 ? -13.748 -1.543 10.755 1.00 97.62 109 VAL A C 1
ATOM 853 O O . VAL A 1 109 ? -14.321 -0.749 10.018 1.00 97.62 109 VAL A O 1
ATOM 856 N N . LEU A 1 110 ? -13.632 -2.833 10.412 1.00 97.75 110 LEU A N 1
ATOM 857 C CA . LEU A 1 110 ? -14.141 -3.360 9.140 1.00 97.75 110 LEU A CA 1
ATOM 858 C C . LEU A 1 110 ? -15.658 -3.182 8.997 1.00 97.75 110 LEU A C 1
ATOM 860 O O . LEU A 1 110 ? -16.135 -2.878 7.901 1.00 97.75 110 LEU A O 1
ATOM 864 N N . ARG A 1 111 ? -16.420 -3.343 10.088 1.00 98.19 111 ARG A N 1
ATOM 865 C CA . ARG A 1 111 ? -17.866 -3.078 10.105 1.00 98.19 111 ARG A CA 1
ATOM 866 C C . ARG A 1 111 ? -18.160 -1.597 9.880 1.00 98.19 111 ARG A C 1
ATOM 868 O O . ARG A 1 111 ? -18.959 -1.278 9.007 1.00 98.19 111 ARG A O 1
ATOM 875 N N . GLU A 1 112 ? -17.509 -0.711 10.628 1.00 98.50 112 GLU A N 1
ATOM 876 C CA . GLU A 1 112 ? -17.702 0.742 10.519 1.00 98.50 112 GLU A CA 1
ATOM 877 C C . GLU A 1 112 ? -17.339 1.255 9.113 1.00 98.50 112 GLU A C 1
ATOM 879 O O . GLU A 1 112 ? -18.115 1.984 8.492 1.00 98.50 112 GLU A O 1
ATOM 884 N N . LEU A 1 113 ? -16.218 0.794 8.550 1.00 98.19 113 LEU A N 1
ATOM 885 C CA . LEU A 1 113 ? -15.819 1.105 7.175 1.00 98.19 113 LEU A CA 1
ATOM 886 C C . LEU A 1 113 ? -16.807 0.549 6.141 1.00 98.19 113 LEU A C 1
ATOM 888 O O . LEU A 1 113 ? -17.054 1.190 5.121 1.00 98.19 113 LEU A O 1
ATOM 892 N N . ALA A 1 114 ? -17.387 -0.633 6.370 1.00 97.44 114 ALA A N 1
ATOM 893 C CA . ALA A 1 114 ? -18.405 -1.190 5.481 1.00 97.44 114 ALA A CA 1
ATOM 894 C C . ALA A 1 114 ? -19.713 -0.384 5.518 1.00 97.44 114 ALA A C 1
ATOM 896 O O . ALA A 1 114 ? -20.319 -0.164 4.467 1.00 97.44 114 ALA A O 1
ATOM 897 N N . GLU A 1 115 ? -20.128 0.097 6.692 1.00 97.81 115 GLU A N 1
ATOM 898 C CA . GLU A 1 115 ? -21.289 0.981 6.838 1.00 97.81 115 GLU A CA 1
ATOM 899 C C . GLU A 1 115 ? -21.083 2.298 6.086 1.00 97.81 115 GLU A C 1
ATOM 901 O O . GLU A 1 115 ? -21.963 2.711 5.325 1.00 97.81 115 GLU A O 1
ATOM 906 N N . VAL A 1 116 ? -19.912 2.927 6.229 1.00 97.44 116 VAL A N 1
ATOM 907 C CA . VAL A 1 116 ? -19.558 4.130 5.464 1.00 97.44 116 VAL A CA 1
ATOM 908 C C . VAL A 1 116 ? -19.503 3.827 3.965 1.00 97.44 116 VAL A C 1
ATOM 910 O O . VAL A 1 116 ? -20.167 4.500 3.176 1.00 97.44 116 VAL A O 1
ATOM 913 N N . GLY A 1 117 ? -18.795 2.771 3.564 1.00 95.25 117 GLY A N 1
ATOM 914 C CA . GLY A 1 117 ? -18.651 2.374 2.163 1.00 95.25 117 GLY A CA 1
ATOM 915 C C . GLY A 1 117 ? -19.975 2.018 1.480 1.00 95.25 117 GLY A C 1
ATOM 916 O O . GLY A 1 117 ? -20.086 2.150 0.269 1.00 95.25 117 GLY A O 1
ATOM 917 N N . SER A 1 118 ? -21.010 1.623 2.230 1.00 94.69 118 SER A N 1
ATOM 918 C CA . SER A 1 118 ? -22.358 1.426 1.673 1.00 94.69 118 SER A CA 1
ATOM 919 C C . SER A 1 118 ? -23.047 2.737 1.270 1.00 94.69 118 SER A C 1
ATOM 921 O O . SER A 1 118 ? -23.894 2.741 0.379 1.00 94.69 118 SER A O 1
ATOM 923 N N . LYS A 1 119 ? -22.675 3.851 1.913 1.00 95.69 119 LYS A N 1
ATOM 924 C CA . LYS A 1 119 ? -23.213 5.194 1.657 1.00 95.69 119 LYS A CA 1
ATOM 925 C C . LYS A 1 119 ? -22.375 5.963 0.632 1.00 95.69 119 LYS A C 1
ATOM 927 O O . LYS A 1 119 ? -22.934 6.758 -0.115 1.00 95.69 119 LYS A O 1
ATOM 932 N N . ILE A 1 120 ? -21.063 5.709 0.586 1.00 93.75 120 ILE A N 1
ATOM 933 C CA . ILE A 1 120 ? -20.110 6.308 -0.365 1.00 93.75 120 ILE A CA 1
ATOM 934 C C . ILE A 1 120 ? -19.275 5.235 -1.095 1.00 93.75 120 ILE A C 1
ATOM 936 O O . ILE A 1 120 ? -18.058 5.171 -0.935 1.00 93.75 120 ILE A O 1
ATOM 940 N N . PRO A 1 121 ? -19.894 4.379 -1.931 1.00 90.19 121 PRO A N 1
ATOM 941 C CA . PRO A 1 121 ? -19.211 3.237 -2.556 1.00 90.19 121 PRO A CA 1
ATOM 942 C C . PRO A 1 121 ? -18.093 3.618 -3.537 1.00 90.19 121 PRO A C 1
ATOM 944 O O . PRO A 1 121 ? -17.265 2.775 -3.866 1.00 90.19 121 PRO A O 1
ATOM 947 N N . GLY A 1 122 ? -18.069 4.869 -4.009 1.00 88.75 122 GLY A N 1
ATOM 948 C CA . GLY A 1 122 ? -17.032 5.390 -4.901 1.00 88.75 122 GLY A CA 1
ATOM 949 C C . GLY A 1 122 ? -15.811 5.979 -4.192 1.00 88.75 122 GLY A C 1
ATOM 950 O O . GLY A 1 122 ? -14.919 6.469 -4.879 1.00 88.75 122 GLY A O 1
ATOM 951 N N . ASP A 1 123 ? -15.765 5.978 -2.856 1.00 93.94 123 ASP A N 1
ATOM 952 C CA . ASP A 1 123 ? -14.624 6.513 -2.113 1.00 93.94 123 ASP A CA 1
ATOM 953 C C . ASP A 1 123 ? -13.412 5.558 -2.197 1.00 93.94 123 ASP A C 1
ATOM 955 O O . ASP A 1 123 ? -13.469 4.435 -1.675 1.00 93.94 123 ASP A O 1
ATOM 959 N N . PRO A 1 124 ? -12.306 5.969 -2.850 1.00 94.31 124 PRO A N 1
ATOM 960 C CA . PRO A 1 124 ? -11.173 5.082 -3.097 1.00 94.31 124 PRO A CA 1
ATOM 961 C C . PRO A 1 124 ? -10.399 4.738 -1.821 1.00 94.31 124 PRO A C 1
ATOM 963 O O . PRO A 1 124 ? -9.834 3.644 -1.736 1.00 94.31 124 PRO A O 1
ATOM 966 N N . TRP A 1 125 ? -10.376 5.638 -0.833 1.00 96.56 125 TRP A N 1
ATOM 967 C CA . TRP A 1 125 ? -9.654 5.423 0.417 1.00 96.56 125 TRP A CA 1
ATOM 968 C C . TRP A 1 125 ? -10.404 4.424 1.299 1.00 96.56 125 TRP A C 1
ATOM 970 O O . TRP A 1 125 ? -9.810 3.447 1.748 1.00 96.56 125 TRP A O 1
ATOM 980 N N . VAL A 1 126 ? -11.724 4.583 1.464 1.00 97.12 126 VAL A N 1
ATOM 981 C CA . VAL A 1 126 ? -12.557 3.637 2.230 1.00 97.12 126 VAL A CA 1
ATOM 982 C C . VAL A 1 126 ? -12.488 2.235 1.626 1.00 97.12 126 VAL A C 1
ATOM 984 O O . VAL A 1 126 ? -12.362 1.251 2.357 1.00 97.12 126 VAL A O 1
ATOM 987 N N . LEU A 1 127 ? -12.539 2.119 0.294 1.00 96.75 127 LEU A N 1
ATOM 988 C CA . LEU A 1 127 ? -12.377 0.833 -0.381 1.00 96.75 127 LEU A CA 1
ATOM 989 C C . LEU A 1 127 ? -10.994 0.220 -0.116 1.00 96.75 127 LEU A C 1
ATOM 991 O O . LEU A 1 127 ? -10.914 -0.950 0.260 1.00 96.75 127 LEU A O 1
ATOM 995 N N . GLY A 1 128 ? -9.928 1.011 -0.276 1.00 97.31 128 GLY A N 1
ATOM 996 C CA . GLY A 1 128 ? -8.554 0.573 -0.031 1.00 97.31 128 GLY A CA 1
ATOM 997 C C . GLY A 1 128 ? -8.348 0.082 1.402 1.00 97.31 128 GLY A C 1
ATOM 998 O O . GLY A 1 128 ? -7.833 -1.010 1.607 1.00 97.31 128 GLY A O 1
ATOM 999 N N . GLN A 1 129 ? -8.842 0.818 2.397 1.00 97.81 129 GLN A N 1
ATOM 1000 C CA . GLN A 1 129 ? -8.743 0.430 3.808 1.00 97.81 129 GLN A CA 1
ATOM 1001 C C . GLN A 1 129 ? -9.447 -0.892 4.114 1.00 97.81 129 GLN A C 1
ATOM 1003 O O . GLN A 1 129 ? -8.915 -1.741 4.827 1.00 97.81 129 GLN A O 1
ATOM 1008 N N . ARG A 1 130 ? -10.637 -1.109 3.545 1.00 97.88 130 ARG A N 1
ATOM 1009 C CA . ARG A 1 130 ? -11.362 -2.375 3.720 1.00 97.88 130 ARG A CA 1
ATOM 1010 C C . ARG A 1 130 ? -10.592 -3.550 3.121 1.00 97.88 130 ARG A C 1
ATOM 1012 O O . ARG A 1 130 ? -10.529 -4.599 3.753 1.00 97.88 130 ARG A O 1
ATOM 1019 N N . VAL A 1 131 ? -9.994 -3.371 1.940 1.00 97.75 131 VAL A N 1
ATOM 1020 C CA . VAL A 1 131 ? -9.146 -4.395 1.308 1.00 97.75 131 VAL A CA 1
ATOM 1021 C C . VAL A 1 131 ? -7.880 -4.642 2.129 1.00 97.75 131 VAL A C 1
ATOM 1023 O O . VAL A 1 131 ? -7.550 -5.801 2.366 1.00 97.75 131 VAL A O 1
ATOM 1026 N N . ALA A 1 132 ? -7.220 -3.591 2.623 1.00 95.81 132 ALA A N 1
ATOM 1027 C CA . ALA A 1 132 ? -6.024 -3.703 3.455 1.00 95.81 132 ALA A CA 1
ATOM 1028 C C . ALA A 1 132 ? -6.282 -4.561 4.705 1.00 95.81 132 ALA A C 1
ATOM 1030 O O . ALA A 1 132 ? -5.596 -5.559 4.915 1.00 95.81 132 ALA A O 1
ATOM 1031 N N . TYR A 1 133 ? -7.322 -4.246 5.485 1.00 95.88 133 TYR A N 1
ATOM 1032 C CA . TYR A 1 133 ? -7.636 -4.992 6.709 1.00 95.88 133 TYR A CA 1
ATOM 1033 C C . TYR A 1 133 ? -8.169 -6.408 6.460 1.00 95.88 133 TYR A C 1
ATOM 1035 O O . TYR A 1 133 ? -7.965 -7.284 7.299 1.00 95.88 133 TYR A O 1
ATOM 1043 N N . MET A 1 134 ? -8.832 -6.666 5.327 1.00 96.88 134 MET A N 1
ATOM 1044 C CA . MET A 1 134 ? -9.171 -8.036 4.916 1.00 96.88 134 MET A CA 1
ATOM 1045 C C . MET A 1 134 ? -7.911 -8.831 4.550 1.00 96.88 134 MET A C 1
ATOM 1047 O O . MET A 1 134 ? -7.789 -9.992 4.938 1.00 96.88 134 MET A O 1
ATOM 1051 N N . GLY A 1 135 ? -6.961 -8.202 3.853 1.00 94.88 135 GLY A N 1
ATOM 1052 C CA . GLY A 1 135 ? -5.684 -8.809 3.482 1.00 94.88 135 GLY A CA 1
ATOM 1053 C C . GLY A 1 135 ? -4.793 -9.133 4.681 1.00 94.88 135 GLY A C 1
ATOM 1054 O O . GLY A 1 135 ? -4.194 -10.204 4.713 1.00 94.88 135 GLY A O 1
ATOM 1055 N N . GLU A 1 136 ? -4.769 -8.276 5.709 1.00 91.12 136 GLU A N 1
ATOM 1056 C CA . GLU A 1 136 ? -4.018 -8.529 6.953 1.00 91.12 136 GLU A CA 1
ATOM 1057 C C . GLU A 1 136 ? -4.396 -9.858 7.628 1.00 91.12 136 GLU A C 1
ATOM 1059 O O . GLU A 1 136 ? -3.534 -10.523 8.195 1.00 91.12 136 GLU A O 1
ATOM 1064 N N . VAL A 1 137 ? -5.669 -10.262 7.552 1.00 91.38 137 VAL A N 1
ATOM 1065 C CA . VAL A 1 137 ? -6.168 -11.524 8.134 1.00 91.38 137 VAL A CA 1
ATOM 1066 C C . VAL A 1 137 ? -6.335 -12.643 7.104 1.00 91.38 137 VAL A C 1
ATOM 1068 O O . VAL A 1 137 ? -6.881 -13.699 7.421 1.00 91.38 137 VAL A O 1
ATOM 1071 N N . GLY A 1 138 ? -5.897 -12.421 5.863 1.00 93.50 138 GLY A N 1
ATOM 1072 C CA . GLY A 1 138 ? -6.002 -13.396 4.781 1.00 93.50 138 GLY A CA 1
ATOM 1073 C C . GLY A 1 138 ? -7.428 -13.657 4.278 1.00 93.50 138 GLY A C 1
ATOM 1074 O O . GLY A 1 138 ? -7.657 -14.675 3.622 1.00 93.50 138 GLY A O 1
ATOM 1075 N N . ASP A 1 139 ? -8.396 -12.766 4.531 1.00 96.88 139 ASP A N 1
ATOM 1076 C CA . ASP A 1 139 ? -9.747 -12.850 3.946 1.00 96.88 139 ASP A CA 1
ATOM 1077 C C . ASP A 1 139 ? -9.755 -12.374 2.483 1.00 96.88 139 ASP A C 1
ATOM 1079 O O . ASP A 1 139 ? -10.463 -11.448 2.076 1.00 96.88 139 ASP A O 1
ATOM 1083 N N . TRP A 1 140 ? -8.951 -13.038 1.654 1.00 97.69 140 TRP A N 1
ATOM 1084 C CA . TRP A 1 140 ? -8.811 -12.713 0.238 1.00 97.69 140 TRP A CA 1
ATOM 1085 C C . TRP A 1 140 ? -10.112 -12.926 -0.536 1.00 97.69 140 TRP A C 1
ATOM 1087 O O . TRP A 1 140 ? -10.418 -12.189 -1.468 1.00 97.69 140 TRP A O 1
ATOM 1097 N N . ARG A 1 141 ? -10.926 -13.907 -0.127 1.00 97.12 141 ARG A N 1
ATOM 1098 C CA . ARG A 1 141 ? -12.232 -14.185 -0.744 1.00 97.12 141 ARG A CA 1
ATOM 1099 C C . ARG A 1 141 ? -13.246 -13.076 -0.448 1.00 97.12 141 ARG A C 1
ATOM 1101 O O . ARG A 1 141 ? -14.079 -12.770 -1.306 1.00 97.12 141 ARG A O 1
ATOM 1108 N N . GLY A 1 142 ? -13.229 -12.509 0.759 1.00 97.06 142 GLY A N 1
ATOM 1109 C CA . GLY A 1 142 ? -14.028 -11.340 1.121 1.00 97.06 142 GLY A CA 1
ATOM 1110 C C . GLY A 1 142 ? -13.577 -10.092 0.365 1.00 97.06 142 GLY A C 1
ATOM 1111 O O . GLY A 1 142 ? -14.410 -9.419 -0.249 1.00 97.06 142 GLY A O 1
ATOM 1112 N N . ALA A 1 143 ? -12.265 -9.846 0.316 1.00 97.75 143 ALA A N 1
ATOM 1113 C CA . ALA A 1 143 ? -11.681 -8.733 -0.433 1.00 97.75 143 ALA A CA 1
ATOM 1114 C C . ALA A 1 143 ? -12.032 -8.800 -1.928 1.00 97.75 143 ALA A C 1
ATOM 1116 O O . ALA A 1 143 ? -12.458 -7.807 -2.515 1.00 97.75 143 ALA A O 1
ATOM 1117 N N . GLU A 1 144 ? -11.961 -9.984 -2.538 1.00 97.12 144 GLU A N 1
ATOM 1118 C CA . GLU A 1 144 ? -12.343 -10.190 -3.935 1.00 97.12 144 GLU A CA 1
ATOM 1119 C C . GLU A 1 144 ? -13.813 -9.827 -4.197 1.00 97.12 144 GLU A C 1
ATOM 1121 O O . GLU A 1 144 ? -14.127 -9.116 -5.154 1.00 97.12 144 GLU A O 1
ATOM 1126 N N . GLN A 1 145 ? -14.733 -10.290 -3.342 1.00 95.56 145 GLN A N 1
ATOM 1127 C CA . GLN A 1 145 ? -16.159 -9.962 -3.460 1.00 95.56 145 GLN A CA 1
ATOM 1128 C C . GLN A 1 145 ? -16.405 -8.459 -3.335 1.00 95.56 145 GLN A C 1
ATOM 1130 O O . GLN A 1 145 ? -17.211 -7.907 -4.087 1.00 95.56 145 GLN A O 1
ATOM 1135 N N . LEU A 1 146 ? -15.695 -7.800 -2.417 1.00 95.62 146 LEU A N 1
ATOM 1136 C CA . LEU A 1 146 ? -15.761 -6.357 -2.248 1.00 95.62 146 LEU A CA 1
ATOM 1137 C C . LEU A 1 146 ? -15.302 -5.635 -3.521 1.00 95.62 146 LEU A C 1
ATOM 1139 O O . LEU A 1 146 ? -16.055 -4.829 -4.067 1.00 95.62 146 LEU A O 1
ATOM 1143 N N . VAL A 1 147 ? -14.115 -5.949 -4.040 1.00 95.50 147 VAL A N 1
ATOM 1144 C CA . VAL A 1 147 ? -13.554 -5.242 -5.201 1.00 95.50 147 VAL A CA 1
ATOM 1145 C C . VAL A 1 147 ? -14.375 -5.486 -6.473 1.00 95.50 147 VAL A C 1
ATOM 1147 O O . VAL A 1 147 ? -14.562 -4.561 -7.261 1.00 95.50 147 VAL A O 1
ATOM 1150 N N . ARG A 1 148 ? -14.976 -6.672 -6.656 1.00 92.44 148 ARG A N 1
ATOM 1151 C CA . ARG A 1 148 ? -15.887 -6.943 -7.791 1.00 92.44 148 ARG A CA 1
ATOM 1152 C C . ARG A 1 148 ? -17.079 -5.979 -7.857 1.00 92.44 148 ARG A C 1
ATOM 1154 O O . ARG A 1 148 ? -17.591 -5.733 -8.946 1.00 92.44 148 ARG A O 1
ATOM 1161 N N . SER A 1 149 ? -17.515 -5.428 -6.723 1.00 87.50 149 SER A N 1
ATOM 1162 C CA . SER A 1 149 ? -18.633 -4.473 -6.667 1.00 87.50 149 SER A CA 1
ATOM 1163 C C . SER A 1 149 ? -18.258 -3.040 -7.076 1.00 87.50 149 SER A C 1
ATOM 1165 O O . SER A 1 149 ? -19.148 -2.236 -7.337 1.00 87.50 149 SER A O 1
ATOM 1167 N N . CYS A 1 150 ? -16.958 -2.739 -7.185 1.00 83.44 150 CYS A N 1
ATOM 1168 C CA . CYS A 1 150 ? -16.410 -1.415 -7.505 1.00 83.44 150 CYS A CA 1
ATOM 1169 C C . CYS A 1 150 ? -16.665 -0.984 -8.965 1.00 83.44 150 CYS A C 1
ATOM 1171 O O . CYS A 1 150 ? -16.685 0.205 -9.274 1.00 83.44 150 CYS A O 1
ATOM 1173 N N . GLY A 1 151 ? -16.920 -1.948 -9.858 1.00 70.81 151 GLY A N 1
ATOM 1174 C CA . GLY A 1 151 ? -17.148 -1.719 -11.287 1.00 70.81 151 GLY A CA 1
ATOM 1175 C C . GLY A 1 151 ? -15.871 -1.790 -12.136 1.00 70.81 151 GLY A C 1
ATOM 1176 O O . GLY A 1 151 ? -14.752 -1.686 -11.640 1.00 70.81 151 GLY A O 1
ATOM 1177 N N . SER A 1 152 ? -16.042 -2.020 -13.440 1.00 71.69 152 SER A N 1
ATOM 1178 C CA . SER A 1 152 ? -14.949 -2.112 -14.420 1.00 71.69 152 SER A CA 1
ATOM 1179 C C . SER A 1 152 ? -14.514 -0.737 -14.940 1.00 71.69 152 SER A C 1
ATOM 1181 O O . SER A 1 152 ? -15.355 0.141 -15.113 1.00 71.69 152 SER A O 1
ATOM 1183 N N . GLY A 1 153 ? -13.235 -0.585 -15.302 1.00 76.25 153 GLY A N 1
ATOM 1184 C CA . GLY A 1 153 ? -12.709 0.606 -15.993 1.00 76.25 153 GLY A CA 1
ATOM 1185 C C . GLY A 1 153 ? -12.155 1.702 -15.078 1.00 76.25 153 GLY A C 1
ATOM 1186 O O . GLY A 1 153 ? -11.704 2.733 -15.568 1.00 76.25 153 GLY A O 1
ATOM 1187 N N . ASN A 1 154 ? -12.168 1.483 -13.764 1.00 91.94 154 ASN A N 1
ATOM 1188 C CA . ASN A 1 154 ? -11.465 2.310 -12.793 1.00 91.94 154 ASN A CA 1
ATOM 1189 C C . ASN A 1 154 ? -10.140 1.623 -12.427 1.00 91.94 154 ASN A C 1
ATOM 1191 O O . ASN A 1 154 ? -10.146 0.494 -11.927 1.00 91.94 154 ASN A O 1
ATOM 1195 N N . TRP A 1 155 ? -9.019 2.314 -12.661 1.00 95.50 155 TRP A N 1
ATOM 1196 C CA . TRP A 1 155 ? -7.678 1.762 -12.450 1.00 95.50 155 TRP A CA 1
ATOM 1197 C C . TRP A 1 155 ? -7.459 1.283 -11.015 1.00 95.50 155 TRP A C 1
ATOM 1199 O O . TRP A 1 155 ? -6.799 0.269 -10.809 1.00 95.50 155 TRP A O 1
ATOM 1209 N N . TRP A 1 156 ? -8.050 1.963 -10.027 1.00 96.19 156 TRP A N 1
ATOM 1210 C CA . TRP A 1 156 ? -7.877 1.633 -8.618 1.00 96.19 156 TRP A CA 1
ATOM 1211 C C . TRP A 1 156 ? -8.613 0.350 -8.243 1.00 96.19 156 TRP A C 1
ATOM 1213 O O . TRP A 1 156 ? -8.025 -0.527 -7.615 1.00 96.19 156 TRP A O 1
ATOM 1223 N N . CYS A 1 157 ? -9.858 0.174 -8.704 1.00 96.50 157 CYS A N 1
ATOM 1224 C CA . CYS A 1 157 ? -10.571 -1.097 -8.545 1.00 96.50 157 CYS A CA 1
ATOM 1225 C C . CYS A 1 157 ? -9.778 -2.251 -9.192 1.00 96.50 157 CYS A C 1
ATOM 1227 O O . CYS A 1 157 ? -9.651 -3.329 -8.612 1.00 96.50 157 CYS A O 1
ATOM 1229 N N . THR A 1 158 ? -9.227 -2.024 -10.391 1.00 97.38 158 THR A N 1
ATOM 1230 C CA . THR A 1 158 ? -8.440 -3.029 -11.120 1.00 97.38 158 THR A CA 1
ATOM 1231 C C . THR A 1 158 ? -7.139 -3.372 -10.381 1.00 97.38 158 THR A C 1
ATOM 1233 O O . THR A 1 158 ? -6.843 -4.551 -10.193 1.00 97.38 158 THR A O 1
ATOM 1236 N N . ALA A 1 159 ? -6.401 -2.372 -9.891 1.00 98.06 159 ALA A N 1
ATOM 1237 C CA . ALA A 1 159 ? -5.169 -2.563 -9.123 1.00 98.06 159 ALA A CA 1
ATOM 1238 C C . ALA A 1 159 ? -5.422 -3.292 -7.794 1.00 98.06 159 ALA A C 1
ATOM 1240 O O . ALA A 1 159 ? -4.677 -4.204 -7.441 1.00 98.06 159 ALA A O 1
ATOM 1241 N N . LEU A 1 160 ? -6.511 -2.962 -7.087 1.00 98.06 160 LEU A N 1
ATOM 1242 C CA . LEU A 1 160 ? -6.930 -3.686 -5.883 1.00 98.06 160 LEU A CA 1
ATOM 1243 C C . LEU A 1 160 ? -7.266 -5.151 -6.182 1.00 98.06 160 LEU A C 1
ATOM 1245 O O . LEU A 1 160 ? -6.937 -6.024 -5.385 1.00 98.06 160 LEU A O 1
ATOM 1249 N N . MET A 1 161 ? -7.887 -5.449 -7.328 1.00 98.06 161 MET A N 1
ATOM 1250 C CA . MET A 1 161 ? -8.120 -6.838 -7.734 1.00 98.06 161 MET A CA 1
ATOM 1251 C C . MET A 1 161 ? -6.794 -7.554 -8.016 1.00 98.06 161 MET A C 1
ATOM 1253 O O . MET A 1 161 ? -6.636 -8.697 -7.601 1.00 98.06 161 MET A O 1
ATOM 1257 N N . GLY A 1 162 ? -5.835 -6.886 -8.670 1.00 97.94 162 GLY A N 1
ATOM 1258 C CA . GLY A 1 162 ? -4.480 -7.411 -8.877 1.00 97.94 162 GLY A CA 1
ATOM 1259 C C . GLY A 1 162 ? -3.783 -7.737 -7.555 1.00 97.94 162 GLY A C 1
ATOM 1260 O O . GLY A 1 162 ? -3.268 -8.839 -7.385 1.00 97.94 162 GLY A O 1
ATOM 1261 N N . TYR A 1 163 ? -3.874 -6.834 -6.574 1.00 98.31 163 TYR A N 1
ATOM 1262 C CA . TYR A 1 163 ? -3.382 -7.049 -5.211 1.00 98.31 163 TYR A CA 1
ATOM 1263 C C . TYR A 1 163 ? -4.040 -8.259 -4.529 1.00 98.31 163 TYR A C 1
ATOM 1265 O O . TYR A 1 163 ? -3.349 -9.094 -3.949 1.00 98.31 163 TYR A O 1
ATOM 1273 N N . VAL A 1 164 ? -5.365 -8.403 -4.640 1.00 98.19 164 VAL A N 1
ATOM 1274 C CA . VAL A 1 164 ? -6.086 -9.558 -4.082 1.00 98.19 164 VAL A CA 1
ATOM 1275 C C . VAL A 1 164 ? -5.653 -10.867 -4.749 1.00 98.19 164 VAL A C 1
ATOM 1277 O O . VAL A 1 164 ? -5.406 -11.842 -4.043 1.00 98.19 164 VAL A O 1
ATOM 1280 N N . ARG A 1 165 ? -5.509 -10.898 -6.081 1.00 97.88 165 ARG A N 1
ATOM 1281 C CA . ARG A 1 165 ? -5.009 -12.075 -6.818 1.00 97.88 165 ARG A CA 1
ATOM 1282 C C . ARG A 1 165 ? -3.591 -12.441 -6.411 1.00 97.88 165 ARG A C 1
ATOM 1284 O O . ARG A 1 165 ? -3.309 -13.615 -6.192 1.00 97.88 165 ARG A O 1
ATOM 1291 N N . HIS A 1 166 ? -2.728 -11.441 -6.252 1.00 97.31 166 HIS A N 1
ATOM 1292 C CA . HIS A 1 166 ? -1.375 -11.645 -5.755 1.00 97.31 166 HIS A CA 1
ATOM 1293 C C . HIS A 1 166 ? -1.402 -12.293 -4.359 1.00 97.31 166 HIS A C 1
ATOM 1295 O O . HIS A 1 166 ? -0.763 -13.320 -4.150 1.00 97.31 166 HIS A O 1
ATOM 1301 N N . GLY A 1 167 ? -2.224 -11.780 -3.434 1.00 95.88 167 GLY A N 1
ATOM 1302 C CA . GLY A 1 167 ? -2.404 -12.366 -2.097 1.00 95.88 167 GLY A CA 1
ATOM 1303 C C . GLY A 1 167 ? -2.967 -13.798 -2.092 1.00 95.88 167 GLY A C 1
ATOM 1304 O O . GLY A 1 167 ? -2.707 -14.557 -1.160 1.00 95.88 167 GLY A O 1
ATOM 1305 N N . GLN A 1 168 ? -3.698 -14.194 -3.140 1.00 96.50 168 GLN A N 1
ATOM 1306 C CA . GLN A 1 168 ? -4.182 -15.566 -3.362 1.00 96.50 168 GLN A CA 1
ATOM 1307 C C . GLN A 1 168 ? -3.120 -16.500 -3.976 1.00 96.50 168 GLN A C 1
ATOM 1309 O O . GLN A 1 168 ? -3.367 -17.700 -4.081 1.00 96.50 168 GLN A O 1
ATOM 1314 N N . GLY A 1 169 ? -1.958 -15.975 -4.384 1.00 94.94 169 GLY A N 1
ATOM 1315 C CA . GLY A 1 169 ? -0.936 -16.715 -5.131 1.00 94.94 169 GLY A CA 1
ATOM 1316 C C . GLY A 1 169 ? -1.255 -16.881 -6.622 1.00 94.94 169 GLY A C 1
ATOM 1317 O O . GLY A 1 169 ? -0.622 -17.679 -7.304 1.00 94.94 169 GLY A O 1
ATOM 1318 N N . GLU A 1 170 ? -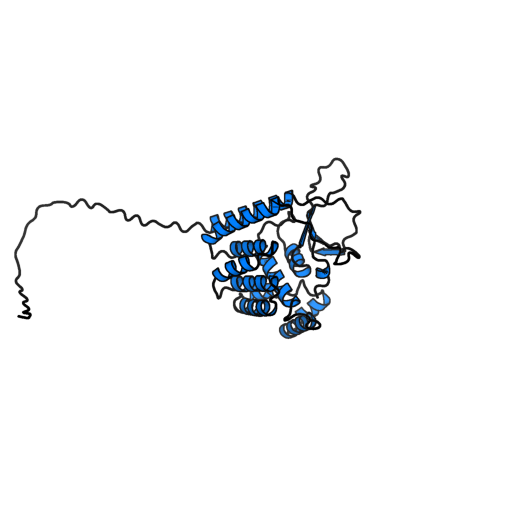2.238 -16.149 -7.154 1.00 96.06 170 GLU A N 1
ATOM 1319 C CA . GLU A 1 170 ? -2.618 -16.182 -8.571 1.00 96.06 170 GLU A CA 1
ATOM 1320 C C . GLU A 1 170 ? -1.804 -15.148 -9.371 1.00 96.06 170 GLU A C 1
ATOM 1322 O O . GLU A 1 170 ? -2.348 -14.168 -9.887 1.00 96.06 170 GLU A O 1
ATOM 1327 N N . TRP A 1 171 ? -0.485 -15.343 -9.467 1.00 94.94 171 TRP A N 1
ATOM 1328 C CA . TRP A 1 171 ? 0.448 -14.330 -9.989 1.00 94.94 171 TRP A CA 1
ATOM 1329 C C . TRP A 1 171 ? 0.208 -13.954 -11.456 1.00 94.94 171 TRP A C 1
ATOM 1331 O O . TRP A 1 171 ? 0.218 -12.772 -11.785 1.00 94.94 171 TRP A O 1
ATOM 1341 N N . ASN A 1 172 ? -0.100 -14.914 -12.334 1.00 95.00 172 ASN A N 1
ATOM 1342 C CA . ASN A 1 172 ? -0.467 -14.608 -13.726 1.00 95.00 172 ASN A CA 1
ATOM 1343 C C . ASN A 1 172 ? -1.718 -13.720 -13.814 1.00 95.00 172 ASN A C 1
ATOM 1345 O O . ASN A 1 172 ? -1.722 -12.702 -14.503 1.00 95.00 172 ASN A O 1
ATOM 1349 N N . GLY A 1 173 ? -2.764 -14.065 -13.057 1.00 96.81 173 GLY A N 1
ATOM 1350 C CA . GLY A 1 173 ? -3.986 -13.263 -13.008 1.00 96.81 173 GLY A CA 1
ATOM 1351 C C . GLY A 1 173 ? -3.748 -11.879 -12.399 1.00 96.81 173 GLY A C 1
ATOM 1352 O O . GLY A 1 173 ? -4.343 -10.898 -12.844 1.00 96.81 173 GLY A O 1
ATOM 1353 N N . ALA A 1 174 ? -2.858 -11.780 -11.409 1.00 97.94 174 ALA A N 1
ATOM 1354 C CA . ALA A 1 174 ? -2.433 -10.506 -10.843 1.00 97.94 174 ALA A CA 1
ATOM 1355 C C . ALA A 1 174 ? -1.697 -9.641 -11.877 1.00 97.94 174 ALA A C 1
ATOM 1357 O O . ALA A 1 174 ? -2.020 -8.461 -12.007 1.00 97.94 174 ALA A O 1
ATOM 1358 N N . ALA A 1 175 ? -0.763 -10.220 -12.637 1.00 96.94 175 ALA A N 1
ATOM 1359 C CA . ALA A 1 175 ? -0.021 -9.527 -13.688 1.00 96.94 175 ALA A CA 1
ATOM 1360 C C . ALA A 1 175 ? -0.960 -8.943 -14.754 1.00 96.94 175 ALA A C 1
ATOM 1362 O O . ALA A 1 175 ? -0.886 -7.745 -15.027 1.00 96.94 175 ALA A O 1
ATOM 1363 N N . ASP A 1 176 ? -1.908 -9.737 -15.265 1.00 97.56 176 ASP A N 1
ATOM 1364 C CA . ASP A 1 176 ? -2.903 -9.279 -16.247 1.00 97.56 176 ASP A CA 1
ATOM 1365 C C . ASP A 1 176 ? -3.713 -8.076 -15.733 1.00 97.56 176 ASP A C 1
ATOM 1367 O O . ASP A 1 176 ? -3.962 -7.105 -16.456 1.00 97.56 176 ASP A O 1
ATOM 1371 N N . LEU A 1 177 ? -4.116 -8.115 -14.460 1.00 97.88 177 LEU A N 1
ATOM 1372 C CA . LEU A 1 177 ? -4.869 -7.033 -13.830 1.00 97.88 177 LEU A CA 1
ATOM 1373 C C . LEU A 1 177 ? -4.017 -5.791 -13.592 1.00 97.88 177 LEU A C 1
ATOM 1375 O O . LEU A 1 177 ? -4.502 -4.687 -13.825 1.00 97.88 177 LEU A O 1
ATOM 1379 N N . PHE A 1 178 ? -2.766 -5.935 -13.159 1.00 97.81 178 PHE A N 1
ATOM 1380 C CA . PHE A 1 178 ? -1.872 -4.790 -13.008 1.00 97.81 178 PHE A CA 1
ATOM 1381 C C . PHE A 1 178 ? -1.573 -4.137 -14.358 1.00 97.81 178 PHE A C 1
ATOM 1383 O O . PHE A 1 178 ? -1.681 -2.917 -14.469 1.00 97.81 178 PHE A O 1
ATOM 1390 N N . SER A 1 179 ? -1.320 -4.920 -15.411 1.00 96.62 179 SER A N 1
ATOM 1391 C CA . SER A 1 179 ? -1.192 -4.393 -16.772 1.00 96.62 179 SER A CA 1
ATOM 1392 C C . SER A 1 179 ? -2.451 -3.640 -17.205 1.00 96.62 179 SER A C 1
ATOM 1394 O O . SER A 1 179 ? -2.355 -2.516 -17.695 1.00 96.62 179 SER A O 1
ATOM 1396 N N . LEU A 1 180 ? -3.643 -4.197 -16.963 1.00 97.00 180 LEU A N 1
ATOM 1397 C CA . LEU A 1 180 ? -4.902 -3.509 -17.252 1.00 97.00 180 LEU A CA 1
ATOM 1398 C C . LEU A 1 180 ? -5.055 -2.216 -16.436 1.00 97.00 180 LEU A C 1
ATOM 1400 O O . LEU A 1 180 ? -5.476 -1.199 -16.990 1.00 97.00 180 LEU A O 1
ATOM 1404 N N . ALA A 1 181 ? -4.700 -2.224 -15.150 1.00 97.31 181 ALA A N 1
ATOM 1405 C CA . ALA A 1 181 ? -4.758 -1.045 -14.293 1.00 97.31 181 ALA A CA 1
ATOM 1406 C C . ALA A 1 181 ? -3.855 0.074 -14.828 1.00 97.31 181 ALA A C 1
ATOM 1408 O O . ALA A 1 181 ? -4.310 1.208 -14.935 1.00 97.31 181 ALA A O 1
ATOM 1409 N N . LEU A 1 182 ? -2.631 -0.252 -15.256 1.00 96.50 182 LEU A N 1
ATOM 1410 C CA . LEU A 1 182 ? -1.692 0.704 -15.850 1.00 96.50 182 LEU A CA 1
ATOM 1411 C C . LEU A 1 182 ? -2.249 1.353 -17.127 1.00 96.50 182 LEU A C 1
ATOM 1413 O O . LEU A 1 182 ? -2.072 2.551 -17.317 1.00 96.50 182 LEU A O 1
ATOM 1417 N N . THR A 1 183 ? -3.002 0.623 -17.963 1.00 96.06 183 THR A N 1
ATOM 1418 C CA . THR A 1 183 ? -3.661 1.227 -19.147 1.00 96.06 183 THR A CA 1
ATOM 1419 C C . THR A 1 183 ? -4.785 2.212 -18.803 1.00 96.06 183 THR A C 1
ATOM 1421 O O . THR A 1 183 ? -5.151 3.047 -19.629 1.00 96.06 183 THR A O 1
ATOM 1424 N N . GLN A 1 184 ? -5.359 2.099 -17.604 1.00 95.75 184 GLN A N 1
ATOM 1425 C CA . GLN A 1 184 ? -6.442 2.953 -17.106 1.00 95.75 184 GLN A CA 1
ATOM 1426 C C . GLN A 1 184 ? -5.913 4.122 -16.258 1.00 95.75 184 GLN A C 1
ATOM 1428 O O . GLN A 1 184 ? -6.663 5.051 -15.950 1.00 95.75 184 GLN A O 1
ATOM 1433 N N . MET A 1 185 ? -4.655 4.045 -15.828 1.00 96.62 185 MET A N 1
ATOM 1434 C CA . MET A 1 185 ? -4.043 4.950 -14.867 1.00 96.62 185 MET A CA 1
ATOM 1435 C C . MET A 1 185 ? -3.577 6.246 -15.556 1.00 96.62 185 MET A C 1
ATOM 1437 O O . MET A 1 185 ? -3.059 6.194 -16.675 1.00 96.62 185 MET A O 1
ATOM 1441 N N . PR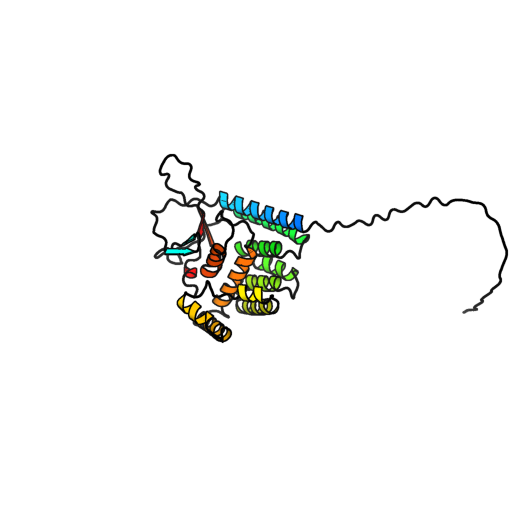O A 1 186 ? -3.743 7.425 -14.925 1.00 96.12 186 PRO A N 1
ATOM 1442 C CA . PRO A 1 186 ? -3.106 8.655 -15.394 1.00 96.12 186 PRO A CA 1
ATOM 1443 C C . PRO A 1 186 ? -1.587 8.482 -15.520 1.00 96.12 186 PRO A C 1
ATOM 1445 O O . PRO A 1 186 ? -0.982 7.775 -14.719 1.00 96.12 186 PRO A O 1
ATOM 1448 N N . ALA A 1 187 ? -0.965 9.127 -16.510 1.00 94.50 187 ALA A N 1
ATOM 1449 C CA . ALA A 1 187 ? 0.445 8.892 -16.839 1.00 94.50 187 ALA A CA 1
ATOM 1450 C C . ALA A 1 187 ? 1.408 9.193 -15.674 1.00 94.50 187 ALA A C 1
ATOM 1452 O O . ALA A 1 187 ? 2.351 8.442 -15.452 1.00 94.50 187 ALA A O 1
ATOM 1453 N N . ASP A 1 188 ? 1.150 10.254 -14.909 1.00 93.94 188 ASP A N 1
ATOM 1454 C CA . ASP A 1 188 ? 1.942 10.642 -13.737 1.00 93.94 188 ASP A CA 1
ATOM 1455 C C . ASP A 1 188 ? 1.768 9.671 -12.557 1.00 93.94 188 ASP A C 1
ATOM 1457 O O . ASP A 1 188 ? 2.696 9.439 -11.783 1.00 93.94 188 ASP A O 1
ATOM 1461 N N . GLU A 1 189 ? 0.575 9.093 -12.414 1.00 94.19 189 GLU A N 1
ATOM 1462 C CA . GLU A 1 189 ? 0.298 8.060 -11.418 1.00 94.19 189 GLU A CA 1
ATOM 1463 C C . GLU A 1 189 ? 0.968 6.741 -11.826 1.00 94.19 189 GLU A C 1
ATOM 1465 O O . GLU A 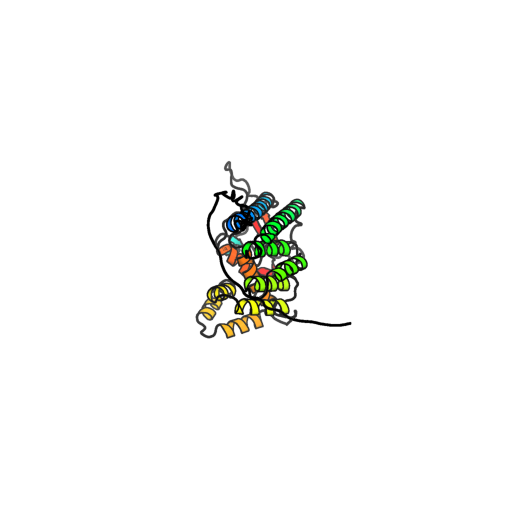1 189 ? 1.583 6.095 -10.983 1.00 94.19 189 GLU A O 1
ATOM 1470 N N . ALA A 1 190 ? 0.944 6.390 -13.117 1.00 94.88 190 ALA A N 1
ATOM 1471 C CA . ALA A 1 190 ? 1.620 5.209 -13.653 1.00 94.88 190 ALA A CA 1
ATOM 1472 C C . ALA A 1 190 ? 3.141 5.293 -13.493 1.00 94.88 190 ALA A C 1
ATOM 1474 O O . ALA A 1 190 ? 3.764 4.312 -13.095 1.00 94.88 190 ALA A O 1
ATOM 1475 N N . GLU A 1 191 ? 3.735 6.464 -13.733 1.00 92.00 191 GLU A N 1
ATOM 1476 C CA . GLU A 1 191 ? 5.165 6.700 -13.508 1.00 92.00 191 GLU A CA 1
ATOM 1477 C C . GLU A 1 191 ? 5.549 6.494 -12.036 1.00 92.00 191 GLU A C 1
ATOM 1479 O O . GLU A 1 191 ? 6.516 5.793 -11.742 1.00 92.00 191 GLU A O 1
ATOM 1484 N N . ARG A 1 192 ? 4.759 7.034 -11.097 1.00 89.31 192 ARG A N 1
ATOM 1485 C CA . ARG A 1 192 ? 4.976 6.815 -9.658 1.00 89.31 192 ARG A CA 1
ATOM 1486 C C . ARG A 1 192 ? 4.785 5.350 -9.263 1.00 89.31 192 ARG A C 1
ATOM 1488 O O . ARG A 1 192 ? 5.579 4.826 -8.489 1.00 89.31 192 ARG A O 1
ATOM 1495 N N . PHE A 1 193 ? 3.762 4.690 -9.805 1.00 92.81 193 PHE A N 1
ATOM 1496 C CA . PHE A 1 193 ? 3.438 3.291 -9.517 1.00 92.81 193 PHE A CA 1
ATOM 1497 C C . PHE A 1 193 ? 4.525 2.320 -10.002 1.00 92.81 193 PHE A C 1
ATOM 1499 O O . PHE A 1 193 ? 4.808 1.330 -9.331 1.00 92.81 193 PHE A O 1
ATOM 1506 N N . LEU A 1 194 ? 5.140 2.606 -11.153 1.00 92.69 194 LEU A N 1
ATOM 1507 C CA . LEU A 1 194 ? 6.194 1.792 -11.766 1.00 92.69 194 LEU A CA 1
ATOM 1508 C C . LEU A 1 194 ? 7.610 2.176 -11.321 1.00 92.69 194 LEU A C 1
ATOM 1510 O O . LEU A 1 194 ? 8.574 1.569 -11.787 1.00 92.69 194 LEU A O 1
ATOM 1514 N N . SER A 1 195 ? 7.764 3.177 -10.450 1.00 91.00 195 SER A N 1
ATOM 1515 C CA . SER A 1 195 ? 9.089 3.664 -10.076 1.00 91.00 195 SER A CA 1
ATOM 1516 C C . SER A 1 195 ? 9.955 2.555 -9.474 1.00 91.00 195 SER A C 1
ATOM 1518 O O . SER A 1 195 ? 9.582 1.886 -8.508 1.00 91.00 195 SER A O 1
ATOM 1520 N N . LEU A 1 196 ? 11.161 2.415 -10.026 1.00 91.94 196 LEU A N 1
ATOM 1521 C CA . LEU A 1 196 ? 12.203 1.511 -9.540 1.00 91.94 196 LEU A CA 1
ATOM 1522 C C . LEU A 1 196 ? 13.226 2.226 -8.644 1.00 91.94 196 LEU A C 1
ATOM 1524 O O . LEU A 1 196 ? 14.208 1.613 -8.235 1.00 91.94 196 LEU A O 1
ATOM 1528 N N . SER A 1 197 ? 13.011 3.510 -8.329 1.00 90.44 197 SER A N 1
ATOM 1529 C CA . SER A 1 197 ? 13.974 4.357 -7.605 1.00 90.44 197 SER A CA 1
ATOM 1530 C C . SER A 1 197 ? 14.390 3.798 -6.246 1.00 90.44 197 SER A C 1
ATOM 1532 O O . SER A 1 197 ? 15.531 3.968 -5.840 1.00 90.44 197 SER A O 1
ATOM 1534 N N . HIS A 1 198 ? 13.473 3.127 -5.549 1.00 90.00 198 HIS A N 1
ATOM 1535 C CA . HIS A 1 198 ? 13.747 2.504 -4.252 1.00 90.00 198 HIS A CA 1
ATOM 1536 C C . HIS A 1 198 ? 14.187 1.045 -4.370 1.00 90.00 198 HIS A C 1
ATOM 1538 O O . HIS A 1 198 ? 14.567 0.441 -3.374 1.00 90.00 198 HIS A O 1
ATOM 1544 N N . LEU A 1 199 ? 14.092 0.464 -5.565 1.00 89.31 199 LEU A N 1
ATOM 1545 C CA . LEU A 1 199 ? 14.359 -0.947 -5.804 1.00 89.31 199 LEU A CA 1
ATOM 1546 C C . LEU A 1 199 ? 15.779 -1.183 -6.333 1.00 89.31 199 LEU A C 1
ATOM 1548 O O . LEU A 1 199 ? 16.404 -2.183 -5.992 1.00 89.31 199 LEU A O 1
ATOM 1552 N N . LEU A 1 200 ? 16.278 -0.268 -7.162 1.00 90.75 200 LEU A N 1
ATOM 1553 C CA . LEU A 1 200 ? 17.624 -0.328 -7.718 1.00 90.75 200 LEU A CA 1
ATOM 1554 C C . LEU A 1 200 ? 18.635 0.295 -6.753 1.00 90.75 200 LEU A C 1
ATOM 1556 O O . LEU A 1 200 ? 18.370 1.329 -6.141 1.00 90.75 200 LEU A O 1
ATOM 1560 N N . ASP A 1 201 ? 19.820 -0.308 -6.660 1.00 89.00 201 ASP A N 1
ATOM 1561 C CA . ASP A 1 201 ? 20.956 0.341 -6.013 1.00 89.00 201 ASP A CA 1
ATOM 1562 C C . ASP A 1 201 ? 21.372 1.611 -6.789 1.00 89.00 201 ASP A C 1
ATOM 1564 O O . ASP A 1 201 ? 21.033 1.750 -7.970 1.00 89.00 201 ASP A O 1
ATOM 1568 N N . PRO A 1 202 ? 22.106 2.552 -6.164 1.00 90.44 202 PRO A N 1
ATOM 1569 C CA . PRO A 1 202 ? 22.440 3.826 -6.798 1.00 90.44 202 PRO A CA 1
ATOM 1570 C C . PRO A 1 202 ? 23.151 3.708 -8.153 1.00 90.44 202 PRO A C 1
ATOM 1572 O O . PRO A 1 202 ? 22.892 4.527 -9.035 1.00 90.44 202 PRO A O 1
ATOM 1575 N N . ASP A 1 203 ? 24.010 2.702 -8.347 1.00 93.19 203 ASP A N 1
ATOM 1576 C CA . ASP A 1 203 ? 24.746 2.525 -9.603 1.00 93.19 203 ASP A CA 1
ATOM 1577 C C . ASP A 1 203 ? 23.817 1.980 -10.701 1.00 93.19 203 ASP A C 1
ATOM 1579 O O . ASP A 1 203 ? 23.840 2.452 -11.842 1.00 93.19 203 ASP A O 1
ATOM 1583 N N . ALA A 1 204 ? 22.953 1.015 -10.366 1.00 92.50 204 ALA A N 1
ATOM 1584 C CA . ALA A 1 204 ? 21.941 0.497 -11.285 1.00 92.50 204 ALA A CA 1
ATOM 1585 C C . ALA A 1 204 ? 20.882 1.552 -11.644 1.00 92.50 204 ALA A C 1
ATOM 1587 O O . ALA A 1 204 ? 20.493 1.663 -12.812 1.00 92.50 204 ALA A O 1
ATOM 1588 N N . LEU A 1 205 ? 20.445 2.354 -10.668 1.00 93.62 205 LEU A N 1
ATOM 1589 C CA . LEU A 1 205 ? 19.497 3.446 -10.875 1.00 93.62 205 LEU A CA 1
ATOM 1590 C C . LEU A 1 205 ? 20.064 4.491 -11.840 1.00 93.62 205 LEU A C 1
ATOM 1592 O O . LEU A 1 205 ? 19.388 4.899 -12.779 1.00 93.62 205 LEU A O 1
ATOM 1596 N N . ASP A 1 206 ? 21.326 4.864 -11.666 1.00 94.81 206 ASP A N 1
ATOM 1597 C CA . ASP A 1 206 ? 22.022 5.819 -12.524 1.00 94.81 206 ASP A CA 1
ATOM 1598 C C . ASP A 1 206 ? 22.150 5.324 -13.982 1.00 94.81 206 ASP A C 1
ATOM 1600 O O . ASP A 1 206 ? 21.996 6.091 -14.938 1.00 94.81 206 ASP A O 1
ATOM 1604 N N . VAL A 1 207 ? 22.364 4.018 -14.190 1.00 93.88 207 VAL A N 1
ATOM 1605 C CA . VAL A 1 207 ? 22.298 3.399 -15.528 1.00 93.88 207 VAL A CA 1
ATOM 1606 C C . VAL A 1 207 ? 20.877 3.451 -16.094 1.00 93.88 207 VAL A C 1
ATOM 1608 O O . VAL A 1 207 ? 20.693 3.802 -17.264 1.00 93.88 207 VAL A O 1
ATOM 1611 N N . TYR A 1 208 ? 19.877 3.118 -15.278 1.00 94.50 208 TYR A N 1
ATOM 1612 C CA . TYR A 1 208 ? 18.470 3.112 -15.670 1.00 94.50 208 TYR A CA 1
ATOM 1613 C C . TYR A 1 208 ? 17.967 4.511 -16.061 1.00 94.50 208 TYR A C 1
ATOM 1615 O O . TYR A 1 208 ? 17.342 4.676 -17.111 1.00 94.50 208 TYR A O 1
ATOM 1623 N N . GLU A 1 209 ? 18.289 5.542 -15.279 1.00 94.12 209 GLU A N 1
ATOM 1624 C CA . GLU A 1 209 ? 17.860 6.923 -15.521 1.00 94.12 209 GLU A CA 1
ATOM 1625 C C . GLU A 1 209 ? 18.436 7.513 -16.811 1.00 94.12 209 GLU A C 1
ATOM 1627 O O . GLU A 1 209 ? 17.747 8.267 -17.502 1.00 94.12 209 GLU A O 1
ATOM 1632 N N . ARG A 1 210 ? 19.671 7.146 -17.174 1.00 95.50 210 ARG A N 1
ATOM 1633 C CA . ARG A 1 210 ? 20.317 7.585 -18.423 1.00 95.50 210 ARG A CA 1
ATOM 1634 C C . ARG A 1 210 ? 19.872 6.806 -19.656 1.00 95.50 210 ARG A C 1
ATOM 1636 O O . ARG A 1 210 ? 20.217 7.201 -20.773 1.00 95.50 210 ARG A O 1
ATOM 1643 N N . SER A 1 211 ? 19.162 5.694 -19.483 1.00 94.94 211 SER A N 1
ATOM 1644 C CA . SER A 1 211 ? 18.704 4.884 -20.604 1.00 94.94 211 SER A CA 1
ATOM 1645 C C . SER A 1 211 ? 17.604 5.597 -21.384 1.00 94.94 211 SER A C 1
ATOM 1647 O O . SER A 1 211 ? 16.607 6.055 -20.829 1.00 94.94 211 SER A O 1
ATOM 1649 N N . SER A 1 212 ? 17.756 5.630 -22.707 1.00 95.44 212 SER A N 1
ATOM 1650 C CA . SER A 1 212 ? 16.688 6.034 -23.624 1.00 95.44 212 SER A CA 1
ATOM 1651 C C . SER A 1 212 ? 15.652 4.930 -23.858 1.00 95.44 212 SER A C 1
ATOM 1653 O O . SER A 1 212 ? 14.625 5.190 -24.475 1.00 95.44 212 SER A O 1
ATOM 1655 N N . ASP A 1 213 ? 15.939 3.703 -23.416 1.00 95.06 213 ASP A N 1
ATOM 1656 C CA . ASP A 1 213 ? 15.101 2.516 -23.593 1.00 95.06 213 ASP A CA 1
ATOM 1657 C C . ASP A 1 213 ? 14.870 1.832 -22.237 1.00 95.06 213 ASP A C 1
ATOM 1659 O O . ASP A 1 213 ? 15.412 0.768 -21.933 1.00 95.06 213 ASP A O 1
ATOM 1663 N N . LYS A 1 214 ? 14.121 2.521 -21.368 1.00 93.50 214 LYS A N 1
ATOM 1664 C CA . LYS A 1 214 ? 13.706 2.008 -20.054 1.00 93.50 214 LYS A CA 1
ATOM 1665 C C . LYS A 1 214 ? 12.836 0.743 -20.149 1.00 93.50 214 LYS A C 1
ATOM 1667 O O . LYS A 1 214 ? 13.145 -0.193 -19.415 1.00 93.50 214 LYS A O 1
ATOM 1672 N N . PRO A 1 215 ? 11.864 0.629 -21.084 1.00 92.06 215 PRO A N 1
ATOM 1673 C CA . PRO A 1 215 ? 11.032 -0.571 -21.195 1.00 92.06 215 PRO A CA 1
ATOM 1674 C C . PRO A 1 215 ? 11.835 -1.863 -21.395 1.00 92.06 215 PRO A C 1
ATOM 1676 O O . PRO A 1 215 ? 11.562 -2.857 -20.728 1.00 92.06 215 PRO A O 1
ATOM 1679 N N . SER A 1 216 ? 12.873 -1.850 -22.240 1.00 93.69 216 SER A N 1
ATOM 1680 C CA . SER A 1 216 ? 13.738 -3.026 -22.429 1.00 93.69 216 SER A CA 1
ATOM 1681 C C . SER A 1 216 ? 14.553 -3.384 -21.176 1.00 93.69 216 SER A C 1
ATOM 1683 O O . SER A 1 216 ? 14.860 -4.555 -20.946 1.00 93.69 216 SER A O 1
ATOM 1685 N N . LEU A 1 217 ? 14.936 -2.392 -20.360 1.00 93.94 217 LEU A N 1
ATOM 1686 C CA . LEU A 1 217 ? 15.622 -2.639 -19.087 1.00 93.94 217 LEU A CA 1
ATOM 1687 C C . LEU A 1 217 ? 14.673 -3.223 -18.041 1.00 93.94 217 LEU A C 1
ATOM 1689 O O . LEU A 1 217 ? 15.060 -4.158 -17.348 1.00 93.94 217 LEU A O 1
ATOM 1693 N N . GLU A 1 218 ? 13.447 -2.710 -17.956 1.00 93.31 218 GLU A N 1
ATOM 1694 C CA . GLU A 1 218 ? 12.401 -3.225 -17.067 1.00 93.31 218 GLU A CA 1
ATOM 1695 C C . GLU A 1 218 ? 12.023 -4.667 -17.427 1.00 93.31 218 GLU A C 1
ATOM 1697 O O . GLU A 1 218 ? 11.988 -5.528 -16.552 1.00 93.31 218 GLU A O 1
ATOM 1702 N N . GLU A 1 219 ? 11.821 -4.970 -18.715 1.00 91.50 219 GLU A N 1
ATOM 1703 C CA . GLU A 1 219 ? 11.554 -6.337 -19.184 1.00 91.50 219 GLU A CA 1
ATOM 1704 C C . GLU A 1 219 ? 12.680 -7.290 -18.764 1.00 91.50 219 GLU A C 1
ATOM 1706 O O . GLU A 1 219 ? 12.432 -8.371 -18.225 1.00 91.50 219 GLU A O 1
ATOM 1711 N N . ARG A 1 220 ? 13.936 -6.872 -18.954 1.00 91.75 220 ARG A N 1
ATOM 1712 C CA . ARG A 1 220 ? 15.098 -7.669 -18.560 1.00 91.75 220 ARG A CA 1
ATOM 1713 C C . ARG A 1 220 ? 15.218 -7.821 -17.046 1.00 91.75 220 ARG A C 1
ATOM 1715 O O . ARG A 1 220 ? 15.594 -8.900 -16.597 1.00 91.75 220 ARG A O 1
ATOM 1722 N N . LEU A 1 221 ? 14.935 -6.769 -16.279 1.00 92.25 221 LEU A N 1
ATOM 1723 C CA . LEU A 1 221 ? 14.936 -6.811 -14.819 1.00 92.25 221 LEU A CA 1
ATOM 1724 C C . LEU A 1 221 ? 13.970 -7.889 -14.333 1.00 92.25 221 LEU A C 1
ATOM 1726 O O . LEU A 1 221 ? 14.382 -8.799 -13.618 1.00 92.25 221 LEU A O 1
ATOM 1730 N N . TRP A 1 222 ? 12.714 -7.833 -14.778 1.00 91.62 222 TRP A N 1
ATOM 1731 C CA . TRP A 1 222 ? 11.696 -8.780 -14.338 1.00 91.62 222 TRP A CA 1
ATOM 1732 C C . TRP A 1 222 ? 11.965 -10.197 -14.835 1.00 91.62 222 TRP A C 1
ATOM 1734 O O . TRP A 1 222 ? 11.791 -11.141 -14.070 1.00 91.62 222 TRP A O 1
ATOM 1744 N N . LEU A 1 223 ? 12.479 -10.361 -16.057 1.00 89.25 223 LEU A N 1
ATOM 1745 C CA . LEU A 1 223 ? 12.914 -11.667 -16.559 1.00 89.25 223 LEU A CA 1
ATOM 1746 C C . LEU A 1 223 ? 14.002 -12.299 -15.675 1.00 89.25 223 LEU A C 1
ATOM 1748 O O . LEU A 1 223 ? 13.999 -13.509 -15.470 1.00 89.25 223 LEU A O 1
ATOM 1752 N N . LEU A 1 224 ? 14.949 -11.502 -15.175 1.00 89.50 224 LEU A N 1
ATOM 1753 C CA . LEU A 1 224 ? 16.026 -11.992 -14.310 1.00 89.50 224 LEU A CA 1
ATOM 1754 C C . LEU A 1 224 ? 15.575 -12.193 -12.856 1.00 89.50 224 LEU A C 1
ATOM 1756 O O . LEU A 1 224 ? 16.138 -13.049 -12.177 1.00 89.50 224 LEU A O 1
ATOM 1760 N N . ALA A 1 225 ? 14.565 -11.443 -12.407 1.00 89.00 225 ALA A N 1
ATOM 1761 C CA . ALA A 1 225 ? 13.970 -11.552 -11.075 1.00 89.00 225 ALA A CA 1
ATOM 1762 C C . ALA A 1 225 ? 13.056 -12.782 -10.898 1.00 89.00 225 ALA A C 1
ATOM 1764 O O . ALA A 1 225 ? 12.711 -13.113 -9.767 1.00 89.00 225 ALA A O 1
ATOM 1765 N N . ASP A 1 226 ? 12.713 -13.491 -11.979 1.00 86.12 226 ASP A N 1
ATOM 1766 C CA . ASP A 1 226 ? 12.006 -14.783 -11.961 1.00 86.12 226 ASP A CA 1
ATOM 1767 C C . ASP A 1 226 ? 12.955 -15.952 -12.319 1.00 86.12 226 ASP A C 1
ATOM 1769 O O . ASP A 1 226 ? 12.819 -16.607 -13.362 1.00 86.12 226 ASP A O 1
ATOM 1773 N N . PRO A 1 227 ? 14.010 -16.215 -11.517 1.00 68.06 227 PRO A N 1
ATOM 1774 C CA . PRO A 1 227 ? 14.939 -17.277 -11.836 1.00 68.06 227 PRO A CA 1
ATOM 1775 C C . PRO A 1 227 ? 14.279 -18.640 -11.598 1.00 68.06 227 PRO A C 1
ATOM 1777 O O . PRO A 1 227 ? 13.836 -18.968 -10.499 1.00 68.06 227 PRO A O 1
ATOM 1780 N N . LEU A 1 228 ? 14.356 -19.484 -12.630 1.00 69.06 228 LEU A N 1
ATOM 1781 C CA . LEU A 1 228 ? 14.004 -20.911 -12.635 1.00 69.06 228 LEU A CA 1
ATOM 1782 C C . LEU A 1 228 ? 12.515 -21.257 -12.795 1.00 69.06 228 LEU A C 1
ATOM 1784 O O . LEU A 1 228 ? 12.216 -22.451 -12.762 1.00 69.06 228 LEU A O 1
ATOM 1788 N N . TYR A 1 229 ? 11.613 -20.291 -13.021 1.00 68.62 229 TYR A N 1
ATOM 1789 C CA . TYR A 1 229 ? 10.180 -20.551 -13.262 1.00 68.62 229 TYR A CA 1
ATOM 1790 C C . TYR A 1 229 ? 9.572 -21.515 -12.227 1.00 68.62 229 TYR A C 1
ATOM 1792 O O . TYR A 1 229 ? 8.805 -22.421 -12.560 1.00 68.62 229 TYR A O 1
ATOM 1800 N N . MET A 1 230 ? 9.990 -21.395 -10.960 1.00 72.75 230 MET A N 1
ATOM 1801 C CA . MET A 1 230 ? 9.537 -22.299 -9.890 1.00 72.75 230 MET A CA 1
ATOM 1802 C C . MET A 1 230 ? 8.038 -22.151 -9.612 1.00 72.75 230 MET A C 1
ATOM 1804 O O . MET A 1 230 ? 7.428 -23.029 -9.000 1.00 72.75 230 MET A O 1
ATOM 1808 N N . VAL A 1 231 ? 7.473 -21.031 -10.054 1.00 79.56 231 VAL A N 1
ATOM 1809 C CA . VAL A 1 231 ? 6.102 -20.593 -9.871 1.00 79.56 231 VAL A CA 1
ATOM 1810 C C . VAL A 1 231 ? 5.509 -20.157 -11.212 1.00 79.56 231 VAL A C 1
ATOM 1812 O O . VAL A 1 231 ? 6.223 -19.691 -12.097 1.00 79.56 231 VAL A O 1
ATOM 1815 N N . ASP A 1 232 ? 4.198 -20.331 -11.380 1.00 85.12 232 ASP A N 1
ATOM 1816 C CA . ASP A 1 232 ? 3.502 -19.906 -12.596 1.00 85.12 232 ASP A CA 1
ATOM 1817 C C . ASP A 1 232 ? 3.307 -18.379 -12.600 1.00 85.12 232 ASP A C 1
ATOM 1819 O O . ASP A 1 232 ? 2.368 -17.854 -11.996 1.00 85.12 232 ASP A O 1
ATOM 1823 N N . GLY A 1 233 ? 4.159 -17.677 -13.344 1.00 87.44 233 GLY A N 1
ATOM 1824 C CA . GLY A 1 233 ? 4.162 -16.215 -13.451 1.00 87.44 233 GLY A CA 1
ATOM 1825 C C . GLY A 1 233 ? 5.243 -15.568 -12.587 1.00 87.44 233 GLY A C 1
ATOM 1826 O O . GLY A 1 233 ? 5.938 -16.243 -11.840 1.00 87.44 233 GLY A O 1
ATOM 1827 N N . ASN A 1 234 ? 5.372 -14.243 -12.679 1.00 91.62 234 ASN A N 1
ATOM 1828 C CA . ASN A 1 234 ? 6.437 -13.503 -12.000 1.00 9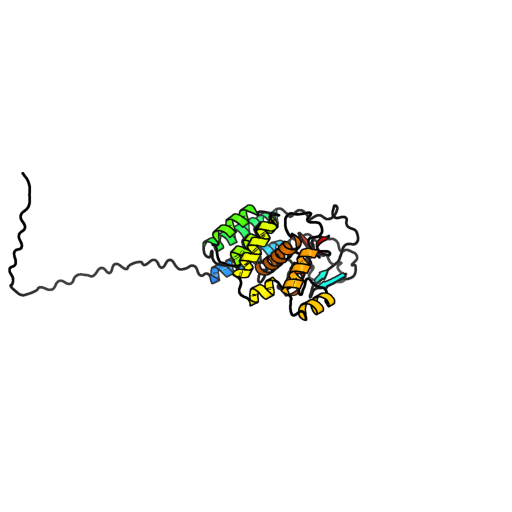1.62 234 ASN A CA 1
ATOM 1829 C C . ASN A 1 234 ? 5.957 -12.967 -10.638 1.00 91.62 234 ASN A C 1
ATOM 1831 O O . ASN A 1 234 ? 5.333 -11.900 -10.539 1.00 91.62 234 ASN A O 1
ATOM 1835 N N . ASP A 1 235 ? 6.213 -13.735 -9.581 1.00 91.19 235 ASP A N 1
ATOM 1836 C CA . ASP A 1 235 ? 5.829 -13.390 -8.211 1.00 91.19 235 ASP A CA 1
ATOM 1837 C C . ASP A 1 235 ? 6.524 -12.106 -7.731 1.00 91.19 235 ASP A C 1
ATOM 1839 O O . ASP A 1 235 ? 5.871 -11.264 -7.116 1.00 91.19 235 ASP A O 1
ATOM 1843 N N . ARG A 1 236 ? 7.797 -11.890 -8.087 1.00 91.81 236 ARG A N 1
ATOM 1844 C CA . ARG A 1 236 ? 8.568 -10.686 -7.725 1.00 91.81 236 ARG A CA 1
ATOM 1845 C C . ARG A 1 236 ? 8.020 -9.415 -8.360 1.00 91.81 236 ARG A C 1
ATOM 1847 O O . ARG A 1 236 ? 7.812 -8.424 -7.666 1.00 91.81 236 ARG A O 1
ATOM 1854 N N . MET A 1 237 ? 7.709 -9.446 -9.651 1.00 93.50 237 MET A N 1
ATOM 1855 C CA . MET A 1 237 ? 7.088 -8.315 -10.344 1.00 93.50 237 MET A CA 1
ATOM 1856 C C . MET A 1 237 ? 5.720 -7.984 -9.733 1.00 93.50 237 MET A C 1
ATOM 1858 O O . MET A 1 237 ? 5.425 -6.826 -9.437 1.00 93.50 237 MET A O 1
ATOM 1862 N N . THR A 1 238 ? 4.874 -8.996 -9.514 1.00 95.44 238 THR A N 1
ATOM 1863 C CA . THR A 1 238 ? 3.538 -8.758 -8.945 1.00 95.44 238 THR A CA 1
ATOM 1864 C C . THR A 1 238 ? 3.585 -8.336 -7.477 1.00 95.44 238 THR A C 1
ATOM 1866 O O . THR A 1 238 ? 2.748 -7.534 -7.071 1.00 95.44 238 THR A O 1
ATOM 1869 N N . GLU A 1 239 ? 4.576 -8.790 -6.704 1.00 94.50 239 GLU A N 1
ATOM 1870 C CA . GLU A 1 239 ? 4.850 -8.309 -5.343 1.00 94.50 239 GLU A CA 1
ATOM 1871 C C . GLU A 1 239 ? 5.242 -6.825 -5.358 1.00 94.50 239 GLU A C 1
ATOM 1873 O O . GLU A 1 239 ? 4.724 -6.056 -4.552 1.00 94.50 239 GLU A O 1
ATOM 1878 N N . GLN A 1 240 ? 6.074 -6.373 -6.307 1.00 94.88 240 GLN A N 1
ATOM 1879 C CA . GLN A 1 240 ? 6.409 -4.947 -6.424 1.00 94.88 240 GLN A CA 1
ATOM 1880 C C . GLN A 1 240 ? 5.157 -4.091 -6.667 1.00 94.88 240 GLN A C 1
ATOM 1882 O O . GLN A 1 240 ? 4.951 -3.069 -6.007 1.00 94.88 240 GLN A O 1
ATOM 1887 N N . PHE A 1 241 ? 4.273 -4.525 -7.567 1.00 96.75 241 PHE A N 1
ATOM 1888 C CA . PHE A 1 241 ? 3.007 -3.830 -7.813 1.00 96.75 241 PHE A CA 1
ATOM 1889 C C . PHE A 1 241 ? 2.061 -3.904 -6.609 1.00 96.75 241 PHE A C 1
ATOM 1891 O O . PHE A 1 241 ? 1.400 -2.918 -6.276 1.00 96.75 241 PHE A O 1
ATOM 1898 N N . ALA A 1 242 ? 2.028 -5.033 -5.899 1.00 97.19 242 ALA A N 1
ATOM 1899 C CA . ALA A 1 242 ? 1.268 -5.180 -4.664 1.00 97.19 242 ALA A CA 1
ATOM 1900 C C . ALA A 1 242 ? 1.757 -4.206 -3.577 1.00 97.19 242 ALA A C 1
ATOM 1902 O O . ALA A 1 242 ? 0.935 -3.581 -2.903 1.00 97.19 242 ALA A O 1
ATOM 1903 N N . ARG A 1 243 ? 3.073 -4.003 -3.442 1.00 96.19 243 ARG A N 1
ATOM 1904 C CA . ARG A 1 243 ? 3.666 -3.024 -2.515 1.00 96.19 243 ARG A CA 1
ATOM 1905 C C . ARG A 1 243 ? 3.284 -1.590 -2.872 1.00 96.19 243 ARG A C 1
ATOM 1907 O O . ARG A 1 243 ? 2.911 -0.835 -1.976 1.00 96.19 243 ARG A O 1
ATOM 1914 N N . ALA A 1 244 ? 3.275 -1.230 -4.156 1.00 96.69 244 ALA A N 1
ATOM 1915 C CA . ALA A 1 244 ? 2.781 0.074 -4.609 1.00 96.69 244 ALA A CA 1
ATOM 1916 C C . ALA A 1 244 ? 1.293 0.285 -4.255 1.00 96.69 244 ALA A C 1
ATOM 1918 O O . ALA A 1 244 ? 0.905 1.356 -3.778 1.00 96.69 244 ALA A O 1
ATOM 1919 N N . VAL A 1 245 ? 0.456 -0.754 -4.389 1.00 97.69 245 VAL A N 1
ATOM 1920 C CA . VAL A 1 245 ? -0.943 -0.713 -3.923 1.00 97.69 245 VAL A CA 1
ATOM 1921 C C . VAL A 1 245 ? -1.023 -0.535 -2.405 1.00 97.69 245 VAL A C 1
ATOM 1923 O O . VAL A 1 245 ? -1.820 0.277 -1.938 1.00 97.69 245 VAL A O 1
ATOM 1926 N N . ILE A 1 246 ? -0.190 -1.229 -1.623 1.00 96.56 246 ILE A N 1
ATOM 1927 C CA . ILE A 1 246 ? -0.139 -1.070 -0.159 1.00 96.56 246 ILE A CA 1
ATOM 1928 C C . ILE A 1 246 ? 0.214 0.369 0.227 1.00 96.56 246 ILE A C 1
ATOM 1930 O O . ILE A 1 246 ? -0.478 0.947 1.068 1.00 96.56 246 ILE A O 1
ATOM 1934 N N . VAL A 1 247 ? 1.230 0.964 -0.405 1.00 95.75 247 VAL A N 1
ATOM 1935 C CA . VAL A 1 247 ? 1.595 2.376 -0.206 1.00 95.75 247 VAL A CA 1
ATOM 1936 C C . VAL A 1 247 ? 0.381 3.268 -0.445 1.00 95.75 247 VAL A C 1
ATOM 1938 O O . VAL A 1 247 ? 0.023 4.062 0.424 1.00 95.75 247 VAL A O 1
ATOM 1941 N N . ARG A 1 248 ? -0.323 3.083 -1.569 1.00 95.19 248 ARG A N 1
ATOM 1942 C CA . ARG A 1 248 ? -1.503 3.888 -1.908 1.00 95.19 248 ARG A CA 1
ATOM 1943 C C . ARG A 1 248 ? -2.668 3.702 -0.934 1.00 95.19 248 ARG A C 1
ATOM 1945 O O . ARG A 1 248 ? -3.345 4.685 -0.628 1.00 95.19 248 ARG A O 1
ATOM 1952 N N . MET A 1 249 ? -2.912 2.474 -0.462 1.00 95.50 249 MET A N 1
ATOM 1953 C CA . MET A 1 249 ? -3.957 2.179 0.527 1.00 95.50 249 MET A CA 1
ATOM 1954 C C . MET A 1 249 ? -3.659 2.859 1.862 1.00 95.50 249 MET A C 1
ATOM 1956 O O . MET A 1 249 ? -4.571 3.399 2.482 1.00 95.50 249 MET A O 1
ATOM 1960 N N . ARG A 1 250 ? -2.397 2.825 2.303 1.00 92.75 250 ARG A N 1
ATOM 1961 C CA . ARG A 1 250 ? -1.973 3.310 3.623 1.00 92.75 250 ARG A CA 1
ATOM 1962 C C . ARG A 1 250 ? -1.688 4.805 3.668 1.00 92.75 250 ARG A C 1
ATOM 1964 O O . ARG A 1 250 ? -1.759 5.387 4.751 1.00 92.75 250 ARG A O 1
ATOM 1971 N N . GLN A 1 251 ? -1.432 5.434 2.524 1.00 90.62 251 GLN A N 1
ATOM 1972 C CA . GLN A 1 251 ? -1.271 6.880 2.434 1.00 90.62 251 GLN A CA 1
ATOM 1973 C C . GLN A 1 251 ? -2.444 7.594 3.131 1.00 90.62 251 GLN A C 1
ATOM 1975 O O . GLN A 1 251 ? -3.600 7.174 3.026 1.00 90.62 251 GLN A O 1
ATOM 1980 N N . GLU A 1 252 ? -2.133 8.649 3.889 1.00 90.38 252 GLU A N 1
ATOM 1981 C CA . GLU A 1 252 ? -3.097 9.438 4.679 1.00 90.38 252 GLU A CA 1
ATOM 1982 C C . GLU A 1 252 ? -3.841 8.663 5.785 1.00 90.38 252 GLU A C 1
ATOM 1984 O O . GLU A 1 252 ? -4.884 9.116 6.265 1.00 90.38 252 GLU A O 1
ATOM 1989 N N . SER A 1 253 ? -3.356 7.489 6.179 1.00 92.56 253 SER A N 1
ATOM 1990 C CA . SER A 1 253 ? -3.935 6.701 7.272 1.00 92.56 253 SER A CA 1
ATOM 1991 C C . SER A 1 253 ? -3.072 6.831 8.521 1.00 92.56 253 SER A C 1
ATOM 1993 O O . SER A 1 253 ? -1.856 7.031 8.433 1.00 92.56 253 SER A O 1
ATOM 1995 N N . VAL A 1 254 ? -3.680 6.688 9.699 1.00 93.56 254 VAL A N 1
ATOM 1996 C CA . VAL A 1 254 ? -2.887 6.472 10.914 1.00 93.56 254 VAL A CA 1
ATOM 1997 C C . VAL A 1 254 ? -2.156 5.145 10.755 1.00 93.56 254 VAL A C 1
ATOM 1999 O O . VAL A 1 254 ? -2.695 4.205 10.172 1.00 93.56 254 VAL A O 1
ATOM 2002 N N . ASN A 1 255 ? -0.918 5.081 11.232 1.00 90.12 255 ASN A N 1
ATOM 2003 C CA . ASN A 1 255 ? -0.089 3.889 11.145 1.00 90.12 255 ASN A CA 1
ATOM 2004 C C . ASN A 1 255 ? 0.493 3.538 12.527 1.00 90.12 255 ASN A C 1
ATOM 2006 O O . ASN A 1 255 ? 0.544 4.399 13.410 1.00 90.12 255 ASN A O 1
ATOM 2010 N N . PRO A 1 256 ? 0.952 2.294 12.722 1.00 86.56 256 PRO A N 1
ATOM 2011 C CA . PRO A 1 256 ? 1.365 1.809 14.038 1.00 86.56 256 PRO A CA 1
ATOM 2012 C C . PRO A 1 256 ? 2.698 2.371 14.528 1.00 86.56 256 PRO A C 1
ATOM 2014 O O . PRO A 1 256 ? 2.986 2.253 15.714 1.00 86.56 256 PRO A O 1
ATOM 2017 N N . TYR A 1 257 ? 3.513 2.983 13.660 1.00 85.81 257 TYR A N 1
ATOM 2018 C CA . TYR A 1 257 ? 4.787 3.580 14.068 1.00 85.81 257 TYR A CA 1
ATOM 2019 C C . TYR A 1 257 ? 4.607 4.815 14.966 1.00 85.81 257 TYR A C 1
ATOM 2021 O O . TYR A 1 257 ? 5.583 5.294 15.538 1.00 85.81 257 TYR A O 1
ATOM 2029 N N . GLY A 1 258 ? 3.389 5.362 15.082 1.00 82.00 258 GLY A N 1
ATOM 2030 C CA . GLY A 1 258 ? 3.123 6.552 15.895 1.00 82.00 258 GLY A CA 1
ATOM 2031 C C . GLY A 1 258 ? 3.722 7.841 15.316 1.00 82.00 258 GLY A C 1
ATOM 2032 O O . GLY A 1 258 ? 3.825 8.847 16.018 1.00 82.00 258 GLY A O 1
ATOM 2033 N N . VAL A 1 259 ? 4.116 7.825 14.039 1.00 86.06 259 VAL A N 1
ATOM 2034 C CA . VAL A 1 259 ? 4.650 8.978 13.301 1.00 86.06 259 VAL A CA 1
ATOM 2035 C C . VAL A 1 259 ? 3.798 9.270 12.071 1.00 86.06 259 VAL A C 1
ATOM 2037 O O . VAL A 1 259 ? 3.105 8.394 11.554 1.00 86.06 259 VAL A O 1
ATOM 2040 N N . GLU A 1 260 ? 3.848 10.506 11.577 1.00 88.00 260 GLU A N 1
ATOM 2041 C CA . GLU A 1 260 ? 3.167 10.863 10.331 1.00 88.00 260 GLU A CA 1
ATOM 2042 C C . GLU A 1 260 ? 3.725 10.072 9.143 1.00 88.00 260 GLU A C 1
ATOM 2044 O O . GLU A 1 260 ? 4.936 9.819 9.063 1.00 88.00 260 GLU A O 1
ATOM 2049 N N . TRP A 1 261 ? 2.830 9.707 8.220 1.00 90.75 261 TRP A N 1
ATOM 2050 C CA . TRP A 1 261 ? 3.200 9.058 6.966 1.00 90.75 261 TRP A CA 1
ATOM 2051 C C . TRP A 1 261 ? 4.168 9.941 6.176 1.00 90.75 261 TRP A C 1
ATOM 2053 O O . TRP A 1 261 ? 3.928 11.135 6.012 1.00 90.75 261 TRP A O 1
ATOM 2063 N N . GLY A 1 262 ? 5.245 9.344 5.676 1.00 91.31 262 GLY A N 1
ATOM 2064 C CA . GLY A 1 262 ? 6.248 10.024 4.868 1.00 91.31 262 GLY A CA 1
ATOM 2065 C C . GLY A 1 262 ? 6.838 9.092 3.818 1.00 91.31 262 GLY A C 1
ATOM 2066 O O . GLY A 1 262 ? 6.552 7.891 3.810 1.00 91.31 262 GLY A O 1
ATOM 2067 N N . ASP A 1 263 ? 7.672 9.659 2.948 1.00 91.75 263 ASP A N 1
ATOM 2068 C CA . ASP A 1 263 ? 8.344 8.928 1.866 1.00 91.75 263 ASP A CA 1
ATOM 2069 C C . ASP A 1 263 ? 9.194 7.768 2.394 1.00 91.75 263 ASP A C 1
ATOM 2071 O O . ASP A 1 263 ? 9.337 6.751 1.728 1.00 91.75 263 ASP A O 1
ATOM 2075 N N . ASP A 1 264 ? 9.685 7.871 3.629 1.00 93.44 264 ASP A N 1
ATOM 2076 C CA . ASP A 1 264 ? 10.441 6.813 4.289 1.00 93.44 264 ASP A CA 1
ATOM 2077 C C . ASP A 1 264 ? 9.604 5.561 4.592 1.00 93.44 264 ASP A C 1
ATOM 2079 O O . ASP A 1 264 ? 10.088 4.451 4.400 1.00 93.44 264 ASP A O 1
ATOM 2083 N N . ILE A 1 265 ? 8.330 5.698 4.978 1.00 93.62 265 ILE A N 1
ATOM 2084 C CA . ILE A 1 265 ? 7.427 4.541 5.144 1.00 93.62 265 ILE A CA 1
ATOM 2085 C C . ILE A 1 265 ? 7.066 3.931 3.783 1.00 93.62 265 ILE A C 1
ATOM 2087 O O . ILE A 1 265 ? 6.950 2.707 3.652 1.00 93.62 265 ILE A O 1
ATOM 2091 N N . ALA A 1 266 ? 6.902 4.770 2.756 1.00 93.56 266 ALA A N 1
ATOM 2092 C CA . ALA A 1 266 ? 6.668 4.292 1.398 1.00 93.56 266 ALA A CA 1
ATOM 2093 C C . ALA A 1 266 ? 7.880 3.506 0.874 1.00 93.56 266 ALA A C 1
ATOM 2095 O O . ALA A 1 266 ? 7.712 2.385 0.396 1.00 93.56 266 ALA A O 1
ATOM 2096 N N . GLU A 1 267 ? 9.094 4.035 1.046 1.00 93.69 267 GLU A N 1
ATOM 2097 C CA . GLU A 1 267 ? 10.341 3.349 0.708 1.00 93.69 267 GLU A CA 1
ATOM 2098 C C . GLU A 1 267 ? 10.478 2.030 1.475 1.00 93.69 267 GLU A C 1
ATOM 2100 O O . GLU A 1 267 ? 10.751 1.002 0.855 1.00 93.69 267 GLU A O 1
ATOM 2105 N N . LEU A 1 268 ? 10.227 2.019 2.792 1.00 93.38 268 LEU A N 1
ATOM 2106 C CA . LEU A 1 268 ? 10.233 0.787 3.587 1.00 93.38 268 LEU A CA 1
ATOM 2107 C C . LEU A 1 268 ? 9.285 -0.265 3.009 1.00 93.38 268 LEU A C 1
ATOM 2109 O O . LEU A 1 268 ? 9.667 -1.422 2.843 1.00 93.38 268 LEU A O 1
ATOM 2113 N N . THR A 1 269 ? 8.061 0.144 2.671 1.00 93.69 269 THR A N 1
ATOM 2114 C CA . THR A 1 269 ? 7.049 -0.753 2.103 1.00 93.69 269 THR A CA 1
ATOM 2115 C C . THR A 1 269 ? 7.489 -1.292 0.741 1.00 93.69 269 THR A C 1
ATOM 2117 O O . THR A 1 269 ? 7.310 -2.476 0.469 1.00 93.69 269 THR A O 1
ATOM 2120 N N . LEU A 1 270 ? 8.076 -0.452 -0.117 1.00 93.94 270 LEU A N 1
ATOM 2121 C CA . LEU A 1 270 ? 8.541 -0.851 -1.448 1.00 93.94 270 LEU A CA 1
ATOM 2122 C C . LEU A 1 270 ? 9.758 -1.781 -1.381 1.00 93.94 270 LEU A C 1
ATOM 2124 O O . LEU A 1 270 ? 9.809 -2.766 -2.114 1.00 93.94 270 LEU A O 1
ATOM 2128 N N . ARG A 1 271 ? 10.708 -1.517 -0.479 1.00 92.19 271 ARG A N 1
ATOM 2129 C CA . ARG A 1 271 ? 11.947 -2.299 -0.337 1.00 92.19 271 ARG A CA 1
ATOM 2130 C C . ARG A 1 271 ? 11.728 -3.609 0.406 1.00 92.19 271 ARG A C 1
ATOM 2132 O O . ARG A 1 271 ? 12.128 -4.666 -0.075 1.00 92.19 271 ARG A O 1
ATOM 2139 N N . TYR A 1 272 ? 11.034 -3.551 1.537 1.00 91.56 272 TYR A N 1
ATOM 2140 C CA . TYR A 1 272 ? 10.947 -4.655 2.494 1.00 91.56 272 TYR A CA 1
ATOM 2141 C C . TYR A 1 272 ? 9.549 -5.282 2.599 1.00 91.56 272 TYR A C 1
ATOM 2143 O O . TYR A 1 272 ? 9.355 -6.229 3.368 1.00 91.56 272 TYR A O 1
ATOM 2151 N N . GLY A 1 273 ? 8.571 -4.788 1.837 1.00 92.19 273 GLY A N 1
ATOM 2152 C CA . GLY A 1 273 ? 7.182 -5.236 1.907 1.00 92.19 273 GLY A CA 1
ATOM 2153 C C . GLY A 1 273 ? 6.459 -4.755 3.166 1.00 92.19 273 GLY A C 1
ATOM 2154 O O . GLY A 1 273 ? 7.028 -4.083 4.026 1.00 92.19 273 GLY A O 1
ATOM 2155 N N . ALA A 1 274 ? 5.181 -5.121 3.292 1.00 90.38 274 ALA A N 1
ATOM 2156 C CA . ALA A 1 274 ? 4.401 -4.817 4.489 1.00 90.38 274 ALA A CA 1
ATOM 2157 C C . ALA A 1 274 ? 4.958 -5.539 5.729 1.00 90.38 274 ALA A C 1
ATOM 2159 O O . ALA A 1 274 ? 5.356 -6.708 5.669 1.00 90.38 274 ALA A O 1
ATOM 2160 N N . GLU A 1 275 ? 4.915 -4.851 6.864 1.00 90.31 275 GLU A N 1
ATOM 2161 C CA . GLU A 1 275 ? 5.283 -5.382 8.170 1.00 90.31 275 GLU A CA 1
ATOM 2162 C C . GLU A 1 275 ? 4.368 -6.558 8.522 1.00 90.31 275 GLU A C 1
ATOM 2164 O O . GLU A 1 275 ? 3.150 -6.522 8.324 1.00 90.31 275 GLU A O 1
ATOM 2169 N N . LYS A 1 276 ? 4.968 -7.616 9.055 1.00 87.12 276 LYS A N 1
ATOM 2170 C CA . LYS A 1 276 ? 4.290 -8.851 9.446 1.00 87.12 276 LYS A CA 1
ATOM 2171 C C . LYS A 1 276 ? 3.984 -8.899 10.937 1.00 87.12 276 LYS A C 1
ATOM 2173 O O . LYS A 1 276 ? 3.038 -9.568 11.331 1.00 87.12 276 LYS A O 1
ATOM 2178 N N . ALA A 1 277 ? 4.758 -8.187 11.749 1.00 82.56 277 ALA A N 1
ATOM 2179 C CA . ALA A 1 277 ? 4.520 -8.034 13.177 1.00 82.56 277 ALA A CA 1
ATOM 2180 C C . ALA A 1 277 ? 4.974 -6.655 13.657 1.00 82.56 277 ALA A C 1
ATOM 2182 O O . ALA A 1 277 ? 5.656 -5.926 12.936 1.00 82.56 277 ALA A O 1
ATOM 2183 N N . TRP A 1 278 ? 4.587 -6.313 14.881 1.00 83.69 278 TRP A N 1
ATOM 2184 C CA . TRP A 1 278 ? 4.920 -5.048 15.516 1.00 83.69 278 TRP A CA 1
ATOM 2185 C C . TRP A 1 278 ? 5.344 -5.298 16.951 1.00 83.69 278 TRP A C 1
ATOM 2187 O O . TRP A 1 278 ? 4.722 -6.096 17.651 1.00 83.69 278 TRP A O 1
ATOM 2197 N N . GLU A 1 279 ? 6.366 -4.580 17.390 1.00 79.69 279 GLU A N 1
ATOM 2198 C CA . GLU A 1 279 ? 6.955 -4.705 18.717 1.00 79.69 279 GLU A CA 1
ATOM 2199 C C . GLU A 1 279 ? 7.148 -3.335 19.333 1.00 79.69 279 GLU A C 1
ATOM 2201 O O . GLU A 1 279 ? 7.443 -2.361 18.642 1.00 79.69 279 GLU A O 1
ATOM 2206 N N . ARG A 1 280 ? 7.012 -3.246 20.655 1.00 78.75 280 ARG A N 1
ATOM 2207 C CA . ARG A 1 280 ? 7.355 -2.031 21.382 1.00 78.75 280 ARG A CA 1
ATOM 2208 C C . ARG A 1 280 ? 8.700 -2.227 22.055 1.00 78.75 280 ARG A C 1
ATOM 2210 O O . ARG A 1 280 ? 8.850 -3.100 22.905 1.00 78.75 280 ARG A O 1
ATOM 2217 N N . GLN A 1 281 ? 9.673 -1.380 21.746 1.00 72.56 281 GLN A N 1
ATOM 2218 C CA . GLN A 1 281 ? 10.939 -1.410 22.465 1.00 72.56 281 GLN A CA 1
ATOM 2219 C C . GLN A 1 281 ? 10.767 -0.836 23.870 1.00 72.56 281 GLN A C 1
ATOM 2221 O O . GLN A 1 281 ? 10.461 0.345 24.050 1.00 72.56 281 GLN A O 1
ATOM 2226 N N . ALA A 1 282 ? 11.018 -1.659 24.888 1.00 63.62 282 ALA A N 1
ATOM 2227 C CA . ALA A 1 282 ? 11.217 -1.153 26.235 1.00 63.62 282 ALA A CA 1
ATOM 2228 C C . ALA A 1 282 ? 12.615 -0.526 26.337 1.00 63.62 282 ALA A C 1
ATOM 2230 O O . ALA A 1 282 ? 13.626 -1.202 26.169 1.00 63.62 282 ALA A O 1
ATOM 2231 N N . HIS A 1 283 ? 12.702 0.766 26.646 1.00 62.09 283 HIS A N 1
ATOM 2232 C CA . HIS A 1 283 ? 13.986 1.395 26.954 1.00 62.09 283 HIS A CA 1
ATOM 2233 C C . HIS A 1 283 ? 14.412 1.086 28.396 1.00 62.09 283 HIS A C 1
ATOM 2235 O O . HIS A 1 283 ? 13.607 1.158 29.330 1.00 62.09 283 HIS A O 1
ATOM 2241 N N . VAL A 1 284 ? 15.702 0.791 28.601 1.00 57.38 284 VAL A N 1
ATOM 2242 C CA . VAL A 1 284 ? 16.290 0.776 29.948 1.00 57.38 284 VAL A CA 1
ATOM 2243 C C . VAL A 1 284 ? 16.166 2.191 30.512 1.00 57.38 284 VAL A C 1
ATOM 2245 O O . VAL A 1 284 ? 16.710 3.133 29.940 1.00 57.38 284 VAL A O 1
ATOM 2248 N N . ARG A 1 285 ? 15.449 2.363 31.628 1.00 57.25 285 ARG A N 1
ATOM 2249 C CA . ARG A 1 285 ? 15.348 3.671 32.292 1.00 57.25 285 ARG A CA 1
ATOM 2250 C C . ARG A 1 285 ? 16.729 4.098 32.788 1.00 57.25 285 ARG A C 1
ATOM 2252 O O . ARG A 1 285 ? 17.206 3.585 33.797 1.00 57.25 285 ARG A O 1
ATOM 2259 N N . VAL A 1 286 ? 17.347 5.061 32.110 1.00 53.56 286 VAL A N 1
ATOM 2260 C CA . VAL A 1 286 ? 18.577 5.713 32.571 1.00 53.56 286 VAL A CA 1
ATOM 2261 C C . VAL A 1 286 ? 18.220 7.115 33.067 1.00 53.56 286 VAL A C 1
ATOM 2263 O O . VAL A 1 286 ? 18.167 8.071 32.301 1.00 53.56 286 VAL A O 1
ATOM 2266 N N . GLY A 1 287 ? 17.952 7.232 34.369 1.00 59.19 287 GLY A N 1
ATOM 2267 C CA . GLY A 1 287 ? 17.678 8.510 35.038 1.00 59.19 287 GLY A CA 1
ATOM 2268 C C . GLY A 1 287 ? 16.193 8.811 35.314 1.00 59.19 287 GLY A C 1
ATOM 2269 O O . GLY A 1 287 ? 15.326 7.978 35.054 1.00 59.19 287 GLY A O 1
ATOM 2270 N N . PRO A 1 288 ? 15.893 9.985 35.908 1.00 53.97 288 PRO A N 1
ATOM 2271 C CA . PRO A 1 288 ? 14.566 10.324 36.434 1.00 53.97 288 PRO A CA 1
ATOM 2272 C C . PRO A 1 288 ? 13.588 10.904 35.395 1.00 53.97 288 PRO A C 1
ATOM 2274 O O . PRO A 1 288 ? 12.490 11.314 35.769 1.00 53.97 288 PRO A O 1
ATOM 2277 N N . SER A 1 289 ? 13.957 10.990 34.114 1.00 55.62 289 SER A N 1
ATOM 2278 C CA . SER A 1 289 ? 13.084 11.548 33.079 1.00 55.62 289 SER A CA 1
ATOM 2279 C C . SER A 1 289 ? 12.013 10.547 32.631 1.00 55.62 289 SER A C 1
ATOM 2281 O O . SER A 1 289 ? 12.266 9.356 32.453 1.00 55.62 289 SER A O 1
ATOM 2283 N N . LEU A 1 290 ? 10.794 11.051 32.422 1.00 52.69 290 LEU A N 1
ATOM 2284 C CA . LEU A 1 290 ? 9.739 10.342 31.700 1.00 52.69 290 LEU A CA 1
ATOM 2285 C C . LEU A 1 290 ? 10.102 10.372 30.209 1.00 52.69 290 LEU A C 1
ATOM 2287 O O . LEU A 1 290 ? 9.793 11.340 29.520 1.00 52.69 290 LEU A O 1
ATOM 2291 N N . GLN A 1 291 ? 10.825 9.365 29.724 1.00 53.00 291 GLN A N 1
ATOM 2292 C CA . GLN A 1 291 ? 10.971 9.150 28.282 1.00 53.00 291 GLN A CA 1
ATOM 2293 C C . GLN A 1 291 ? 9.694 8.488 27.755 1.00 53.00 291 GLN A C 1
ATOM 2295 O O . GLN A 1 291 ? 9.159 7.596 28.417 1.00 53.00 291 GLN A O 1
ATOM 2300 N N . ASP A 1 292 ? 9.192 8.931 26.597 1.00 55.25 292 ASP A N 1
ATOM 2301 C CA . ASP A 1 292 ? 8.109 8.222 25.909 1.00 55.25 292 ASP A CA 1
ATOM 2302 C C . ASP A 1 292 ? 8.622 6.826 25.538 1.00 55.25 292 ASP A C 1
ATOM 2304 O O . ASP A 1 292 ? 9.588 6.681 24.794 1.00 55.25 292 ASP A O 1
ATOM 2308 N N . THR A 1 293 ? 8.030 5.791 26.131 1.00 53.31 293 THR A N 1
ATOM 2309 C CA . THR A 1 293 ? 8.456 4.397 25.950 1.00 53.31 293 THR A CA 1
ATOM 2310 C C . THR A 1 293 ? 7.739 3.716 24.785 1.00 53.31 293 THR A C 1
ATOM 2312 O O . THR A 1 293 ? 7.742 2.489 24.707 1.00 53.31 293 THR A O 1
ATOM 2315 N N . ARG A 1 294 ? 7.054 4.470 23.919 1.00 62.25 294 ARG A N 1
ATOM 2316 C CA . ARG A 1 294 ? 6.308 3.941 22.768 1.00 62.25 294 ARG A CA 1
ATOM 2317 C C . ARG A 1 294 ? 7.128 3.997 21.480 1.00 62.25 294 ARG A C 1
ATOM 2319 O O . ARG A 1 294 ? 6.667 4.517 20.475 1.00 62.25 294 ARG A O 1
ATOM 2326 N N . ASN A 1 295 ? 8.346 3.460 21.498 1.00 74.81 295 ASN A N 1
ATOM 2327 C CA . ASN A 1 295 ? 9.069 3.231 20.251 1.00 74.81 295 ASN A CA 1
ATOM 2328 C C . ASN A 1 295 ? 8.569 1.920 19.629 1.00 74.81 295 ASN A C 1
ATOM 2330 O O . ASN A 1 295 ? 8.828 0.848 20.182 1.00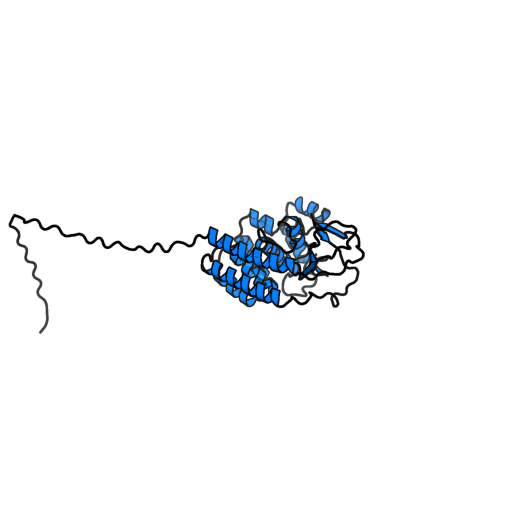 74.81 295 ASN A O 1
ATOM 2334 N N . ILE A 1 296 ? 7.808 2.015 18.539 1.00 82.38 296 ILE A N 1
ATOM 2335 C CA . ILE A 1 296 ? 7.262 0.858 17.828 1.00 82.38 296 ILE A CA 1
ATOM 2336 C C . ILE A 1 296 ? 8.194 0.470 16.677 1.00 82.38 296 ILE A C 1
ATOM 2338 O O . ILE A 1 296 ? 8.598 1.308 15.874 1.00 82.38 296 ILE A O 1
ATOM 2342 N N . VAL A 1 297 ? 8.511 -0.817 16.589 1.00 82.25 297 VAL A N 1
ATOM 2343 C CA . VAL A 1 297 ? 9.324 -1.423 15.535 1.00 82.25 297 VAL A CA 1
ATOM 2344 C C . VAL A 1 297 ? 8.439 -2.364 14.727 1.00 82.25 297 VAL A C 1
ATOM 2346 O O . VAL A 1 297 ? 7.742 -3.206 15.290 1.00 82.25 297 VAL A O 1
ATOM 2349 N N . GLY A 1 298 ? 8.451 -2.206 13.406 1.00 86.81 298 GLY A N 1
ATOM 2350 C CA . GLY A 1 298 ? 7.821 -3.144 12.482 1.00 86.81 298 GLY A CA 1
ATOM 2351 C C . GLY A 1 298 ? 8.794 -4.265 12.124 1.00 86.81 298 GLY A C 1
ATOM 2352 O O . GLY A 1 298 ? 9.947 -3.996 11.788 1.00 86.81 298 GLY A O 1
ATOM 2353 N N . ARG A 1 299 ? 8.341 -5.519 12.182 1.00 85.50 299 ARG A N 1
ATOM 2354 C CA . ARG A 1 299 ? 9.092 -6.678 11.685 1.00 85.50 299 ARG A CA 1
ATOM 2355 C C . ARG A 1 299 ? 8.702 -6.971 10.247 1.00 85.50 299 ARG A C 1
ATOM 2357 O O . ARG A 1 299 ? 7.539 -7.266 9.970 1.00 85.50 299 ARG A O 1
ATOM 2364 N N . HIS A 1 300 ? 9.676 -6.961 9.350 1.00 86.88 300 HIS A N 1
ATOM 2365 C CA . HIS A 1 300 ? 9.511 -7.443 7.982 1.00 86.88 300 HIS A CA 1
ATOM 2366 C C . HIS A 1 300 ? 9.874 -8.930 7.896 1.00 86.88 300 HIS A C 1
ATOM 2368 O O . HIS A 1 300 ? 10.513 -9.483 8.791 1.00 86.88 300 HIS A O 1
ATOM 2374 N N . HIS A 1 301 ? 9.435 -9.595 6.829 1.00 83.88 301 HIS A N 1
ATOM 2375 C CA . HIS A 1 301 ? 9.833 -10.978 6.579 1.00 83.88 301 HIS A CA 1
ATOM 2376 C C . HIS A 1 301 ? 11.343 -11.031 6.272 1.00 83.88 301 HIS A C 1
ATOM 2378 O O . HIS A 1 301 ? 11.772 -10.254 5.428 1.00 83.88 301 HIS A O 1
ATOM 2384 N N . PRO A 1 302 ? 12.151 -11.948 6.837 1.00 78.38 302 PRO A N 1
ATOM 2385 C CA . PRO A 1 302 ? 13.610 -11.941 6.651 1.00 78.38 302 PRO A CA 1
ATOM 2386 C C . PRO A 1 302 ? 14.061 -11.951 5.180 1.00 78.38 302 PRO A C 1
ATOM 2388 O O . PRO A 1 302 ? 14.953 -11.208 4.785 1.00 78.38 302 PRO A O 1
ATOM 2391 N N . LYS A 1 303 ? 13.371 -12.719 4.324 1.00 77.81 303 LYS A N 1
ATOM 2392 C CA . LYS A 1 303 ? 13.628 -12.753 2.867 1.00 77.81 303 LYS A CA 1
ATOM 2393 C C . LYS A 1 303 ? 13.271 -11.467 2.110 1.00 77.81 303 LYS A C 1
ATOM 2395 O O . LYS A 1 303 ? 13.464 -11.419 0.901 1.00 77.81 303 LYS A O 1
ATOM 2400 N N . SER A 1 304 ? 12.710 -10.451 2.763 1.00 80.44 304 SER A N 1
ATOM 2401 C CA . SER A 1 304 ? 12.439 -9.179 2.092 1.00 80.44 304 SER A CA 1
ATOM 2402 C C . SER A 1 304 ? 13.698 -8.342 1.877 1.00 80.44 304 SER A C 1
ATOM 2404 O O . SER A 1 304 ? 13.679 -7.472 1.015 1.00 80.44 304 SER A O 1
ATOM 2406 N N . GLN A 1 305 ? 14.787 -8.629 2.600 1.00 77.88 305 GLN A N 1
ATOM 2407 C CA . GLN A 1 305 ? 16.092 -8.004 2.373 1.00 77.88 305 GLN A CA 1
ATOM 2408 C C . GLN A 1 305 ? 16.657 -8.349 0.984 1.00 77.88 305 GLN A C 1
ATOM 2410 O O . GLN A 1 305 ? 17.197 -7.481 0.307 1.00 77.88 305 GLN A O 1
ATOM 2415 N N . GLU A 1 306 ? 16.498 -9.601 0.550 1.00 74.94 306 GLU A N 1
ATOM 2416 C CA . GLU A 1 306 ? 16.963 -10.128 -0.743 1.00 74.94 306 GLU A CA 1
ATOM 2417 C C . GLU A 1 306 ? 15.787 -10.218 -1.730 1.00 74.94 306 GLU A C 1
ATOM 2419 O O . GLU A 1 306 ? 15.448 -11.282 -2.255 1.00 74.94 306 GLU A O 1
ATOM 2424 N N . PHE A 1 307 ? 15.054 -9.113 -1.887 1.00 81.06 307 PHE A N 1
ATOM 2425 C CA . PHE A 1 307 ? 13.853 -9.110 -2.718 1.00 81.06 307 PHE A CA 1
ATOM 2426 C C . PHE A 1 307 ? 14.155 -9.278 -4.219 1.00 81.06 307 PHE A C 1
ATOM 2428 O O . PHE A 1 307 ? 13.392 -9.989 -4.883 1.00 81.06 307 PHE A O 1
ATOM 2435 N N . LEU A 1 308 ? 15.244 -8.665 -4.705 1.00 78.75 308 LEU A N 1
ATOM 2436 C CA . LEU A 1 308 ? 15.822 -8.850 -6.043 1.00 78.75 308 LEU A CA 1
ATOM 2437 C C . LEU A 1 308 ? 17.165 -9.579 -5.984 1.00 78.75 308 LEU A C 1
ATOM 2439 O O . LEU A 1 308 ? 17.886 -9.387 -4.979 1.00 78.75 308 LEU A O 1
#

Secondary structure (DSSP, 8-state):
---------------------------------------HHHHHHHHHHHHHHHHHHHHHHSPEEP-------SEEETTEEE---SS--TTT--PPPPPHHHHHHHHHHHHHHHHHHHH-TT-HHHHHHHHHHHHHTT-HHHHHHHHHTT-SS-HHHHHHHHHHHHHTT-HHHHHHHHHHHHHHS-HHHHHHHT--TTTS-HHHHHHHHH-S-HHHHHHHHHHHHSTT--SSS-HHHHHHHHHHHHHHHHTTS--TTSS---HHHHHHHHHH-S-SEEEEEPPP--SS------EEEEEPPGGGTT--

Radius of gyration: 30.14 Å; chains: 1; bounding box: 101×59×73 Å

pLDDT: mean 82.02, std 18.52, range [34.38, 98.5]

Foldseek 3Di:
DDDDDDDDDDDDDDDDDDDDDDPPPPPPPPPPPPPPLPPLVVLVVQLLVLQQVLLVVVLVPFAADEADPDDDFPDDQPPDGDDADPDDDLVNDDAPDDPVVSVVSLVVSLVSLVVSCVSVVQDLLSLLQNLVSCLLVLVLVVNLVSLVVSDPLALSSLLSNLLSCLSVLVAVSSVVSNVVSLVSDDPVLSCVLPDCPLVDDPVVVVVLVPDPCNVVVVVVVQVVLCPPCPGPHRSLVSQLNSLSSVLVNCQPHDHSQNDHDDVSVSSCCNQQNDFSYKHFYADDDDDDDDDDSSRMDGHGNSCSNVSD

Organism: NCBI:txid408172